Protein AF-A0A1J8Q5S6-F1 (afdb_monomer)

Nearest PDB structures (foldseek):
  7bmh-assembly2_B  TM=4.190E-01  e=1.466E+00  Plenodomus lingam
  8h7g-assembly1_D  TM=1.474E-01  e=1.215E+00  Homo sapiens

Radius of gyration: 23.34 Å; Cα contacts (8 Å, |Δi|>4): 201; chains: 1; bounding box: 70×48×78 Å

Structure (mmCIF, N/CA/C/O backbone):
data_AF-A0A1J8Q5S6-F1
#
_entry.id   AF-A0A1J8Q5S6-F1
#
loop_
_atom_site.group_PDB
_atom_site.id
_atom_site.type_symbol
_atom_site.label_atom_id
_atom_site.label_alt_id
_atom_site.label_comp_id
_atom_site.label_asym_id
_atom_site.label_entity_id
_atom_site.label_seq_id
_atom_site.pdbx_PDB_ins_code
_atom_site.Cartn_x
_atom_site.Cartn_y
_atom_site.Cartn_z
_atom_site.occupancy
_atom_site.B_iso_or_equiv
_atom_site.auth_seq_id
_atom_site.auth_comp_id
_atom_site.auth_asym_id
_atom_site.auth_atom_id
_atom_site.pdbx_PDB_model_num
ATOM 1 N N . MET A 1 1 ? -55.658 29.404 44.599 1.00 44.50 1 MET A N 1
ATOM 2 C CA . MET A 1 1 ? -54.250 29.533 44.180 1.00 44.50 1 MET A CA 1
ATOM 3 C C . MET A 1 1 ? -53.762 28.199 43.640 1.00 44.50 1 MET A C 1
ATOM 5 O O . MET A 1 1 ? -53.626 27.268 44.424 1.00 44.50 1 MET A O 1
ATOM 9 N N . PRO A 1 2 ? -53.554 28.103 42.322 1.00 40.47 2 PRO A N 1
ATOM 10 C CA . PRO A 1 2 ? -52.627 27.164 41.703 1.00 40.47 2 PRO A CA 1
ATOM 11 C C . PRO A 1 2 ? -51.474 27.912 41.001 1.00 40.47 2 PRO A C 1
ATOM 13 O O . PRO A 1 2 ? -51.651 29.014 40.482 1.00 40.47 2 PRO A O 1
ATOM 16 N N . SER A 1 3 ? -50.288 27.313 41.041 1.00 43.31 3 SER A N 1
ATOM 17 C CA . SER A 1 3 ? -49.011 27.830 40.533 1.00 43.31 3 SER A CA 1
ATOM 18 C C . SER A 1 3 ? -48.950 27.888 38.995 1.00 43.31 3 SER A C 1
ATOM 20 O O . SER A 1 3 ? -49.559 27.039 38.344 1.00 43.31 3 SER A O 1
ATOM 22 N N . PRO A 1 4 ? -48.190 28.820 38.386 1.00 43.00 4 PRO A N 1
ATOM 23 C CA . PRO A 1 4 ? -47.992 28.845 36.939 1.00 43.00 4 PRO A CA 1
ATOM 24 C C . PRO A 1 4 ? -46.960 27.797 36.490 1.00 43.00 4 PRO A C 1
ATOM 26 O O . PRO A 1 4 ? -45.883 27.671 37.072 1.00 43.00 4 PRO A O 1
ATOM 29 N N . SER A 1 5 ? -47.301 27.044 35.444 1.00 45.22 5 SER A N 1
ATOM 30 C CA . SER A 1 5 ? -46.441 26.054 34.790 1.00 45.22 5 SER A CA 1
ATOM 31 C C . SER A 1 5 ? -45.393 26.731 33.897 1.00 45.22 5 SER A C 1
ATOM 33 O O . SER A 1 5 ? -45.739 27.538 33.037 1.00 45.22 5 SER A O 1
ATOM 35 N N . SER A 1 6 ? -44.119 26.384 34.085 1.00 51.81 6 SER A N 1
ATOM 36 C CA . SER A 1 6 ? -43.004 26.828 33.236 1.00 51.81 6 SER A CA 1
ATOM 37 C C . SER A 1 6 ? -42.974 26.080 31.891 1.00 51.81 6 SER A C 1
ATOM 39 O O . SER A 1 6 ? -43.271 24.883 31.866 1.00 51.81 6 SER A O 1
ATOM 41 N N . PRO A 1 7 ? -42.577 26.728 30.780 1.00 50.62 7 PRO A N 1
ATOM 42 C CA . PRO A 1 7 ? -42.392 26.063 29.491 1.00 50.62 7 PRO A CA 1
ATOM 43 C C . PRO A 1 7 ? -41.079 25.252 29.450 1.00 50.62 7 PRO A C 1
ATOM 45 O O . PRO A 1 7 ? -40.130 25.590 30.164 1.00 50.62 7 PRO A O 1
ATOM 48 N N . PRO A 1 8 ? -40.983 24.194 28.620 1.00 42.25 8 PRO A N 1
ATOM 49 C CA . PRO A 1 8 ? -39.762 23.404 28.506 1.00 42.25 8 PRO A CA 1
ATOM 50 C C . PRO A 1 8 ? -38.660 24.186 27.776 1.00 42.25 8 PRO A C 1
ATOM 52 O O . PRO A 1 8 ? -38.881 24.753 26.705 1.00 42.25 8 PRO A O 1
ATOM 55 N N . LEU A 1 9 ? -37.459 24.192 28.364 1.00 36.16 9 LEU A N 1
ATOM 56 C CA . LEU A 1 9 ? -36.233 24.708 27.754 1.00 36.16 9 LEU A CA 1
ATOM 57 C C . LEU A 1 9 ? -35.917 23.915 26.476 1.00 36.16 9 LEU A C 1
ATOM 59 O O . LEU A 1 9 ? -35.617 22.723 26.536 1.00 36.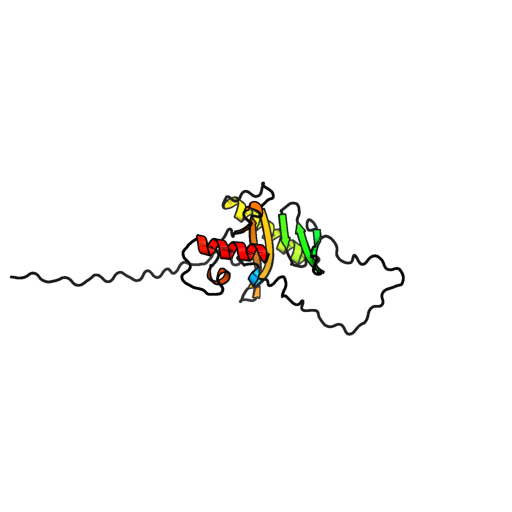16 9 LEU A O 1
ATOM 63 N N . GLN A 1 10 ? -35.936 24.590 25.327 1.00 41.34 10 GLN A N 1
ATOM 64 C CA . GLN A 1 10 ? -35.306 24.098 24.104 1.00 41.34 10 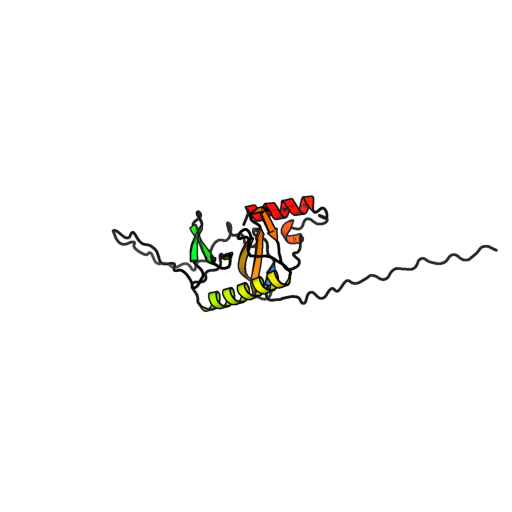GLN A CA 1
ATOM 65 C C . GLN A 1 10 ? -33.792 24.024 24.326 1.00 41.34 10 GLN A C 1
ATOM 67 O O . GLN A 1 10 ? -33.147 25.031 24.617 1.00 41.34 10 GLN A O 1
ATOM 72 N N . SER A 1 11 ? -33.221 22.829 24.201 1.00 39.19 11 SER A N 1
ATOM 73 C CA . SER A 1 11 ? -31.771 22.655 24.148 1.00 39.19 11 SER A CA 1
ATOM 74 C C . SER A 1 11 ? -31.253 23.159 22.796 1.00 39.19 11 SER A C 1
ATOM 76 O O . SER A 1 11 ? -31.854 22.841 21.767 1.00 39.19 11 SER A O 1
ATOM 78 N N . PRO A 1 12 ? -30.162 23.940 22.756 1.00 37.12 12 PRO A N 1
ATOM 79 C CA . PRO A 1 12 ? -29.627 24.427 21.498 1.00 37.12 12 PRO A CA 1
ATOM 80 C C . PRO A 1 12 ? -29.033 23.268 20.695 1.00 37.12 12 PRO A C 1
ATOM 82 O O . PRO A 1 12 ? -28.301 22.429 21.223 1.00 37.12 12 PRO A O 1
ATOM 85 N N . ALA A 1 13 ? -29.356 23.248 19.402 1.00 38.41 13 ALA A N 1
ATOM 86 C CA . ALA A 1 13 ? -28.714 22.406 18.411 1.00 38.41 13 ALA A CA 1
ATOM 87 C C . ALA A 1 13 ? -27.204 22.673 18.432 1.00 38.41 13 ALA A C 1
ATOM 89 O O . ALA A 1 13 ? -26.739 23.746 18.044 1.00 38.41 13 ALA A O 1
ATOM 90 N N . VAL A 1 14 ? -26.434 21.693 18.902 1.00 32.22 14 VAL A N 1
ATOM 91 C CA . VAL A 1 14 ? -24.981 21.706 18.760 1.00 32.22 14 VAL A CA 1
ATOM 92 C C . VAL A 1 14 ? -24.690 21.365 17.306 1.00 32.22 14 VAL A C 1
ATOM 94 O O . VAL A 1 14 ? -24.674 20.204 16.905 1.00 32.22 14 VAL A O 1
ATOM 97 N N . ALA A 1 15 ? -24.499 22.405 16.500 1.00 32.72 15 ALA A N 1
ATOM 98 C CA . ALA A 1 15 ? -23.845 22.285 15.214 1.00 32.72 15 ALA A CA 1
ATOM 99 C C . ALA A 1 15 ? -22.412 21.799 15.468 1.00 32.72 15 ALA A C 1
ATOM 101 O O . ALA A 1 15 ? -21.525 22.577 15.819 1.00 32.72 15 ALA A O 1
ATOM 102 N N . SER A 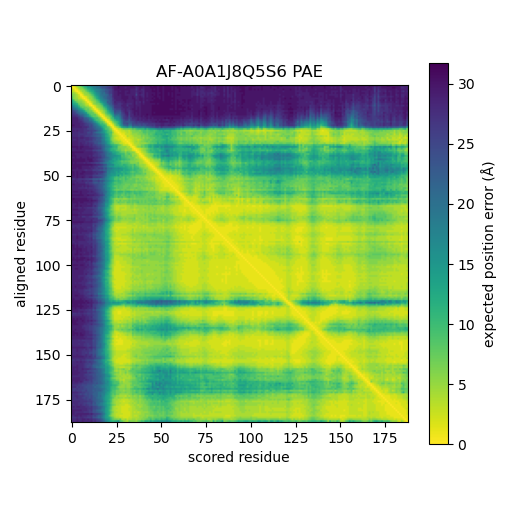1 16 ? -22.180 20.495 15.326 1.00 35.16 16 SER A N 1
ATOM 103 C CA . SER A 1 16 ? -20.836 19.926 15.282 1.00 35.16 16 SER A CA 1
ATOM 104 C C . SER A 1 16 ? -20.209 20.225 13.922 1.00 35.16 16 SER A C 1
ATOM 106 O O . SER A 1 16 ? -19.994 19.338 13.102 1.00 35.16 16 SER A O 1
ATOM 108 N N . SER A 1 17 ? -19.897 21.499 13.691 1.00 38.72 17 SER A N 1
ATOM 109 C CA . SER A 1 17 ? -18.949 21.931 12.668 1.00 38.72 17 SER A CA 1
ATOM 110 C C . SER A 1 17 ? -17.542 21.588 13.157 1.00 38.72 17 SER A C 1
ATOM 112 O O . SER A 1 17 ? -16.780 22.449 13.587 1.00 38.72 17 SER A O 1
ATOM 114 N N . GLY A 1 18 ? -17.228 20.293 13.165 1.00 28.94 18 GLY A N 1
ATOM 115 C CA . GLY A 1 18 ? -15.873 19.804 13.357 1.00 28.94 18 GLY A CA 1
ATOM 116 C C . GLY A 1 18 ? -15.097 20.040 12.071 1.00 28.94 18 GLY A C 1
ATOM 117 O O . GLY A 1 18 ? -15.266 19.314 11.097 1.00 28.94 18 GLY A O 1
ATOM 118 N N . THR A 1 19 ? -14.280 21.085 12.067 1.00 35.69 19 THR A N 1
ATOM 119 C CA . THR A 1 19 ? -13.281 21.395 11.044 1.00 35.69 19 THR A CA 1
ATOM 120 C C . THR A 1 19 ? -12.423 20.169 10.731 1.00 35.69 19 THR A C 1
ATOM 122 O O . THR A 1 19 ? -11.523 19.826 11.497 1.00 35.69 19 THR A O 1
ATOM 125 N N . ASN A 1 20 ? -12.688 19.513 9.600 1.00 35.56 20 ASN A N 1
ATOM 126 C CA . ASN A 1 20 ? -11.816 18.486 9.039 1.00 35.56 20 ASN A CA 1
ATOM 127 C C . ASN A 1 20 ? -10.713 19.180 8.225 1.00 35.56 20 ASN A C 1
ATOM 129 O O . ASN A 1 20 ? -10.821 19.381 7.020 1.00 35.56 20 ASN A O 1
ATOM 133 N N . LEU A 1 21 ? -9.702 19.660 8.945 1.00 36.50 21 LEU A N 1
ATOM 134 C CA . LEU A 1 21 ? -8.488 20.283 8.412 1.00 36.50 21 LEU A CA 1
ATOM 135 C C . LEU A 1 21 ? -7.272 19.427 8.797 1.00 36.50 21 LEU A C 1
ATOM 137 O O . LEU A 1 21 ? -6.234 19.940 9.205 1.00 36.50 21 LEU A O 1
ATOM 141 N N . GLN A 1 22 ? -7.417 18.103 8.712 1.00 43.88 22 GLN A N 1
ATOM 142 C CA . GLN A 1 22 ? -6.329 17.157 8.938 1.00 43.88 22 GLN A CA 1
ATOM 143 C C . GLN A 1 22 ? -6.016 16.419 7.632 1.00 43.88 22 GLN A C 1
ATOM 145 O O . GLN A 1 22 ? -6.828 15.671 7.106 1.00 43.88 22 GLN A O 1
ATOM 150 N N . SER A 1 23 ? -4.827 16.751 7.115 1.00 48.00 23 SER A N 1
ATOM 151 C CA . SER A 1 23 ? -4.073 16.164 6.005 1.00 48.00 23 SER A CA 1
ATOM 152 C C . SER A 1 23 ? -4.812 15.941 4.678 1.00 48.00 23 SER A C 1
ATOM 154 O O . SER A 1 23 ? -5.180 14.830 4.325 1.00 48.00 23 SER A O 1
ATOM 156 N N . GLN A 1 24 ? -4.847 16.969 3.821 1.00 61.84 24 GLN A N 1
ATOM 157 C CA . GLN A 1 24 ? -5.090 16.798 2.372 1.00 61.84 24 GLN A CA 1
ATOM 158 C C . GLN A 1 24 ? -4.059 15.880 1.674 1.00 61.84 24 GLN A C 1
ATOM 160 O O . GLN A 1 24 ? -4.152 15.660 0.471 1.00 61.84 24 GLN A O 1
ATOM 165 N N . LYS A 1 25 ? -3.049 15.375 2.393 1.00 82.38 25 LYS A N 1
ATOM 166 C CA . LYS A 1 25 ? -1.944 14.590 1.843 1.00 82.38 25 LYS A CA 1
ATOM 167 C C . LYS A 1 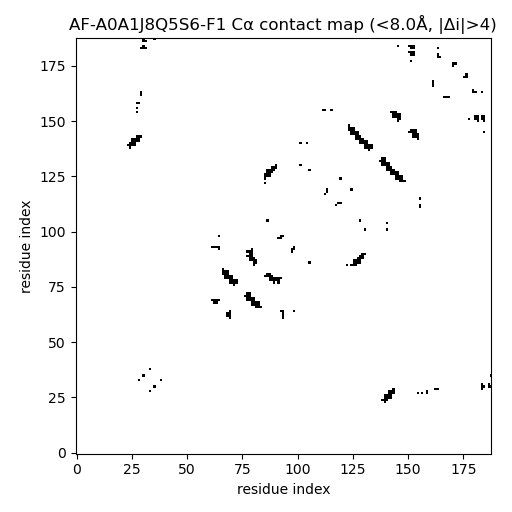25 ? -2.198 13.083 1.886 1.00 82.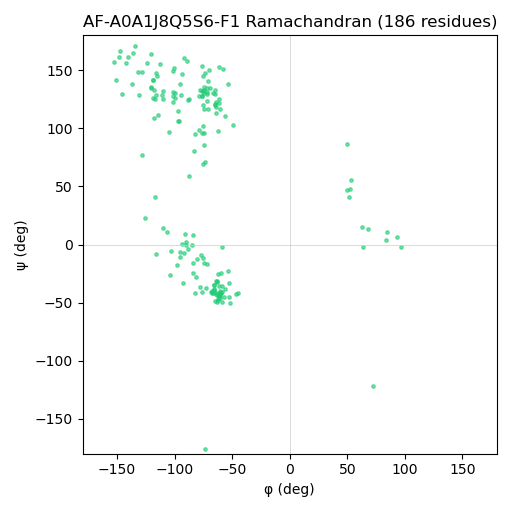38 25 LYS A C 1
ATOM 169 O O . LYS A 1 25 ? -1.736 12.375 0.988 1.00 82.38 25 LYS A O 1
ATOM 174 N N . PHE A 1 26 ? -2.912 12.605 2.906 1.00 89.31 26 PHE A N 1
ATOM 175 C CA . PHE A 1 26 ? -3.158 11.183 3.125 1.00 89.31 26 PHE A CA 1
ATOM 176 C C . PHE A 1 26 ? -4.648 10.870 3.063 1.00 89.31 26 PHE A C 1
ATOM 178 O O . PHE A 1 26 ? -5.471 11.568 3.643 1.00 89.31 26 PHE A O 1
ATOM 185 N N . GLY A 1 27 ? -4.992 9.824 2.317 1.00 88.00 27 GLY A N 1
ATOM 186 C CA . GLY A 1 27 ? -6.370 9.370 2.171 1.00 88.00 27 GLY A CA 1
ATOM 187 C C . GLY A 1 27 ? -6.526 7.952 2.706 1.00 88.00 27 GLY A C 1
ATOM 188 O O . GLY A 1 27 ? -6.048 7.025 2.053 1.00 88.00 27 GLY A O 1
ATOM 189 N N . PRO A 1 28 ? -7.199 7.719 3.842 1.00 87.38 28 PRO A N 1
ATOM 190 C CA . PRO A 1 28 ? -7.498 6.355 4.241 1.00 87.38 28 PRO A CA 1
ATOM 191 C C . PRO A 1 28 ? -8.450 5.724 3.214 1.00 87.38 28 PRO A C 1
ATOM 193 O O . PRO A 1 28 ? -9.487 6.295 2.859 1.00 87.38 28 PRO A O 1
ATOM 196 N N . PHE A 1 29 ? -8.108 4.532 2.731 1.00 86.75 29 PHE A N 1
ATOM 197 C CA . PHE A 1 29 ? -8.957 3.763 1.820 1.00 86.75 29 PHE A CA 1
ATOM 198 C C . PHE A 1 29 ? -9.035 2.298 2.255 1.00 86.75 29 PHE A C 1
ATOM 200 O O . PHE A 1 29 ? -8.338 1.863 3.171 1.00 86.75 29 PHE A O 1
ATOM 207 N N . THR A 1 30 ? -9.930 1.552 1.622 1.00 85.94 30 THR A N 1
ATOM 208 C CA . THR A 1 30 ? -10.164 0.123 1.840 1.00 85.94 30 THR A CA 1
ATOM 209 C C . THR A 1 30 ? -9.830 -0.672 0.573 1.00 85.94 30 THR A C 1
ATOM 211 O O . THR A 1 30 ? -10.037 -0.157 -0.525 1.00 85.94 30 THR A O 1
ATOM 214 N N . PRO A 1 31 ? -9.344 -1.920 0.672 1.00 84.81 31 PRO A N 1
ATOM 215 C CA . PRO A 1 31 ? -9.055 -2.777 -0.482 1.00 84.81 31 PRO A CA 1
ATOM 216 C C . PRO A 1 31 ? -10.148 -2.783 -1.560 1.00 84.81 31 PRO A C 1
ATOM 218 O O . PRO A 1 31 ? -9.839 -2.641 -2.746 1.00 84.81 31 PRO A O 1
ATOM 221 N N . SER A 1 32 ? -11.427 -2.823 -1.161 1.00 81.94 32 SER A N 1
ATOM 222 C CA . SER A 1 32 ? -12.557 -2.759 -2.101 1.00 81.94 32 SER A CA 1
ATOM 223 C C . SER A 1 32 ? -12.597 -1.485 -2.962 1.00 81.94 32 SER A C 1
ATOM 225 O O . SER A 1 32 ? -13.177 -1.503 -4.041 1.00 81.94 32 SER A O 1
ATOM 227 N N . GLU A 1 33 ? -12.009 -0.370 -2.522 1.00 78.94 33 GLU A N 1
ATOM 228 C CA . GLU A 1 33 ? -11.994 0.893 -3.277 1.00 78.94 33 GLU A CA 1
ATOM 229 C C . GLU A 1 33 ? -10.911 0.939 -4.357 1.00 78.94 33 GLU A C 1
ATOM 231 O O . GLU A 1 33 ? -11.068 1.642 -5.356 1.00 78.94 33 GLU A O 1
ATOM 236 N N . VAL A 1 34 ? -9.803 0.216 -4.170 1.00 71.88 34 VAL A N 1
ATOM 237 C CA . VAL A 1 34 ? -8.705 0.187 -5.151 1.00 71.88 34 VAL A CA 1
ATOM 238 C C . VAL A 1 34 ? -8.961 -0.829 -6.259 1.00 71.88 34 VAL A C 1
ATOM 240 O O . VAL A 1 34 ? -8.359 -0.703 -7.329 1.00 71.88 34 VAL A O 1
ATOM 243 N N . LEU A 1 35 ? -9.916 -1.748 -6.047 1.00 67.88 35 LEU A N 1
ATOM 244 C CA . LEU A 1 35 ? -10.355 -2.736 -7.034 1.00 67.88 35 LEU A CA 1
ATOM 245 C C . LEU A 1 35 ? -9.156 -3.461 -7.652 1.00 67.88 35 LEU A C 1
ATOM 247 O O . LEU A 1 35 ? -9.056 -3.576 -8.869 1.00 67.88 35 LEU A O 1
ATOM 251 N N . ARG A 1 36 ? -8.214 -3.907 -6.811 1.00 69.88 36 ARG A N 1
ATOM 252 C CA . ARG A 1 36 ? -6.934 -4.501 -7.236 1.00 69.88 36 ARG A CA 1
ATOM 253 C C . ARG A 1 36 ? -7.114 -5.554 -8.336 1.00 69.88 36 ARG A C 1
ATOM 255 O O . ARG A 1 36 ? -6.394 -5.528 -9.328 1.00 69.88 36 ARG A O 1
ATOM 262 N N . TYR A 1 37 ? -8.131 -6.398 -8.182 1.00 67.31 37 TYR A N 1
ATOM 263 C CA . TYR A 1 37 ? -8.472 -7.481 -9.104 1.00 67.31 37 TYR A CA 1
ATOM 264 C C . TYR A 1 37 ? -9.340 -7.053 -10.300 1.00 67.31 37 TYR A C 1
ATOM 266 O O . TYR A 1 37 ? -9.276 -7.672 -11.358 1.00 67.31 37 TYR A O 1
ATOM 274 N N . ASP A 1 38 ? -10.106 -5.966 -10.175 1.00 69.19 38 ASP A N 1
ATOM 275 C CA . ASP A 1 38 ? -11.061 -5.527 -11.206 1.00 69.19 38 ASP A CA 1
ATOM 276 C C . ASP A 1 38 ? -10.551 -4.334 -12.037 1.00 69.19 38 ASP A C 1
ATOM 278 O O . ASP A 1 38 ? -11.182 -3.903 -13.011 1.00 69.19 38 ASP A O 1
ATOM 282 N N . LYS A 1 39 ? -9.394 -3.766 -11.677 1.00 67.88 39 LYS A N 1
ATOM 283 C CA . LYS A 1 39 ? -8.833 -2.591 -12.340 1.00 67.88 39 LYS A CA 1
ATOM 284 C C . LYS A 1 39 ? -8.207 -2.967 -13.678 1.00 67.88 39 LYS A C 1
ATOM 286 O O . LYS A 1 39 ? -7.034 -3.315 -13.777 1.00 67.88 39 LYS A O 1
ATOM 291 N N . SER A 1 40 ? -8.981 -2.796 -14.744 1.00 65.44 40 SER A N 1
ATOM 292 C CA . SER A 1 40 ? -8.467 -2.910 -16.110 1.00 65.44 40 SER A CA 1
ATOM 293 C C . SER A 1 40 ? -7.419 -1.817 -16.383 1.00 65.44 40 SER A C 1
ATOM 295 O O . SER A 1 40 ? -7.732 -0.626 -16.259 1.00 65.44 40 SER A O 1
ATOM 297 N N . PRO A 1 41 ? -6.178 -2.166 -16.767 1.00 67.88 41 PRO A N 1
ATOM 298 C CA . PRO A 1 41 ? -5.171 -1.168 -17.089 1.00 67.88 41 PRO A CA 1
ATOM 299 C C . PRO A 1 41 ? -5.590 -0.376 -18.335 1.00 67.88 41 PRO A C 1
ATOM 301 O O . PRO A 1 41 ? -5.974 -0.940 -19.359 1.00 67.88 41 PRO A O 1
ATOM 304 N N . SER A 1 42 ? -5.485 0.954 -18.268 1.00 70.81 42 SER A N 1
ATOM 305 C CA . SER A 1 42 ? -5.679 1.812 -19.440 1.00 70.81 42 SER A CA 1
ATOM 306 C C . SER A 1 42 ? -4.389 1.844 -20.251 1.00 70.81 42 SER A C 1
ATOM 308 O O . SER A 1 42 ? -3.456 2.593 -19.954 1.00 70.81 42 SER A O 1
ATOM 310 N N . ILE A 1 43 ? -4.317 0.979 -21.258 1.00 77.69 43 ILE A N 1
ATOM 311 C CA . ILE A 1 43 ? -3.165 0.875 -22.151 1.00 77.69 43 ILE A CA 1
ATOM 312 C C . ILE A 1 43 ? -3.491 1.632 -23.433 1.00 77.69 43 ILE A C 1
ATOM 314 O O . ILE A 1 43 ? -4.499 1.372 -24.095 1.00 77.69 43 ILE A O 1
ATOM 318 N N . LYS A 1 44 ? -2.622 2.574 -23.815 1.00 83.56 44 LYS A N 1
ATOM 319 C CA . LYS A 1 44 ? -2.724 3.215 -25.128 1.00 83.56 44 LYS A CA 1
ATOM 320 C C . LYS A 1 44 ? -2.551 2.144 -26.196 1.00 83.56 44 LYS A C 1
ATOM 322 O O . LYS A 1 44 ? -1.524 1.473 -26.238 1.00 83.56 44 LYS A O 1
ATOM 327 N N . ARG A 1 45 ? -3.547 1.998 -27.068 1.00 82.88 45 ARG A N 1
ATOM 328 C CA . ARG A 1 45 ? -3.474 1.050 -28.177 1.00 82.88 45 ARG A CA 1
ATOM 329 C C . ARG A 1 45 ? -2.312 1.422 -29.095 1.00 82.88 45 ARG A C 1
ATOM 331 O O . ARG A 1 45 ? -2.259 2.537 -29.610 1.00 82.88 45 ARG A O 1
ATOM 338 N N . ILE A 1 46 ? -1.422 0.466 -29.330 1.00 87.12 46 ILE A N 1
ATOM 339 C CA . ILE A 1 46 ? -0.354 0.566 -30.322 1.00 87.12 46 ILE A CA 1
ATOM 340 C C . ILE A 1 46 ? -0.705 -0.410 -31.444 1.00 87.12 46 ILE A C 1
ATOM 342 O O . ILE A 1 46 ? -0.934 -1.590 -31.196 1.00 87.12 46 ILE A O 1
ATOM 346 N N . ASN A 1 47 ? -0.773 0.073 -32.685 1.00 86.75 47 ASN A N 1
ATOM 347 C CA . ASN A 1 47 ? -1.014 -0.771 -33.860 1.00 86.75 47 ASN A CA 1
ATOM 348 C C . ASN A 1 47 ? 0.319 -1.308 -34.403 1.00 86.75 47 ASN A C 1
ATOM 350 O O . ASN A 1 47 ? 0.699 -1.023 -35.536 1.00 86.75 47 ASN A O 1
ATOM 354 N N . LYS A 1 48 ? 1.056 -2.030 -33.557 1.00 92.38 48 LYS A N 1
ATOM 355 C CA . LYS A 1 48 ? 2.329 -2.668 -33.895 1.00 92.38 48 LYS A CA 1
ATOM 356 C C . LYS A 1 48 ? 2.340 -4.070 -33.300 1.00 92.38 48 LYS A C 1
ATOM 358 O O . LYS A 1 48 ? 1.927 -4.253 -32.159 1.00 92.38 48 LYS A O 1
ATOM 363 N N . TRP A 1 49 ? 2.826 -5.032 -34.071 1.00 88.75 49 TRP A N 1
ATOM 364 C CA . TRP A 1 49 ? 3.133 -6.372 -33.583 1.00 88.75 49 TRP A CA 1
ATOM 365 C C . TRP A 1 49 ? 4.642 -6.470 -33.384 1.00 88.75 49 TRP A C 1
ATOM 367 O O . TRP A 1 49 ? 5.401 -6.096 -34.278 1.00 88.75 49 TRP A O 1
ATOM 377 N N . GLU A 1 50 ? 5.067 -6.954 -32.224 1.00 86.06 50 GLU A N 1
ATOM 378 C CA . GLU A 1 50 ? 6.465 -7.310 -31.981 1.00 86.06 50 GLU A CA 1
ATOM 379 C C . GLU A 1 50 ? 6.665 -8.801 -32.275 1.00 86.06 50 GLU A C 1
ATOM 381 O O . GLU A 1 50 ? 5.765 -9.616 -32.062 1.00 86.06 50 GLU A O 1
ATOM 386 N N . SER A 1 51 ? 7.846 -9.167 -32.769 1.00 91.31 51 SER A N 1
ATOM 387 C CA . SER A 1 51 ? 8.233 -10.564 -32.982 1.00 91.31 51 SER A CA 1
ATOM 388 C C . SER A 1 51 ? 9.123 -11.048 -31.842 1.00 91.31 51 SER A C 1
ATOM 390 O O . SER A 1 51 ? 10.132 -10.407 -31.540 1.00 91.31 51 SER A O 1
ATOM 392 N N . ILE A 1 52 ? 8.808 -12.206 -31.266 1.00 93.12 52 ILE A N 1
ATOM 393 C CA . ILE A 1 52 ? 9.684 -12.884 -30.306 1.00 93.12 52 ILE A CA 1
ATOM 394 C C . ILE A 1 52 ? 10.792 -13.600 -31.081 1.00 93.12 52 ILE A C 1
ATOM 396 O O . ILE A 1 52 ? 10.511 -14.354 -32.015 1.00 93.12 52 ILE A O 1
ATOM 400 N N . GLN A 1 53 ? 12.049 -13.366 -30.708 1.00 95.44 53 GLN A N 1
ATOM 401 C CA . GLN A 1 53 ? 13.181 -14.024 -31.358 1.00 95.44 53 GLN A CA 1
ATOM 402 C C . GLN A 1 53 ? 13.270 -15.506 -30.943 1.00 95.44 53 GLN A C 1
ATOM 404 O O . GLN A 1 53 ? 12.927 -15.858 -29.809 1.00 95.44 53 GLN A O 1
ATOM 409 N N . PRO A 1 54 ? 13.741 -16.407 -31.828 1.00 95.56 54 PRO A N 1
ATOM 410 C CA . PRO A 1 54 ? 14.013 -17.786 -31.444 1.00 95.56 54 PRO A CA 1
ATOM 411 C C . PRO A 1 54 ? 14.952 -17.851 -30.234 1.00 95.56 54 PRO A C 1
ATOM 413 O O . PRO A 1 54 ? 15.945 -17.129 -30.174 1.00 95.56 54 PRO A O 1
ATOM 416 N N . LEU A 1 55 ? 14.653 -18.754 -29.294 1.00 94.12 55 LEU A N 1
ATOM 417 C CA . LEU A 1 55 ? 15.430 -18.987 -28.068 1.00 94.12 55 LEU A CA 1
ATOM 418 C C . LEU A 1 55 ? 15.413 -17.840 -27.037 1.00 94.12 55 LEU A C 1
ATOM 420 O O . LEU A 1 55 ? 16.181 -17.893 -26.075 1.00 94.12 55 LEU A O 1
ATOM 424 N N . THR A 1 56 ? 14.522 -16.849 -27.160 1.00 94.31 56 THR A N 1
ATOM 425 C CA . THR A 1 56 ? 14.291 -15.872 -26.084 1.00 94.31 56 THR A CA 1
ATOM 426 C C . THR A 1 56 ? 13.726 -16.573 -24.846 1.00 94.31 56 THR A C 1
ATOM 428 O O . THR A 1 56 ? 12.609 -17.092 -24.855 1.00 94.31 56 THR A O 1
ATOM 431 N N . ARG A 1 57 ? 14.520 -16.595 -23.772 1.00 92.19 57 ARG A N 1
ATOM 432 C CA . ARG A 1 57 ? 14.170 -17.190 -22.468 1.00 92.19 57 ARG A CA 1
ATOM 433 C C . ARG A 1 57 ? 14.094 -16.169 -21.338 1.00 92.19 57 ARG A C 1
ATOM 435 O O . ARG A 1 57 ? 13.681 -16.529 -20.242 1.00 92.19 57 A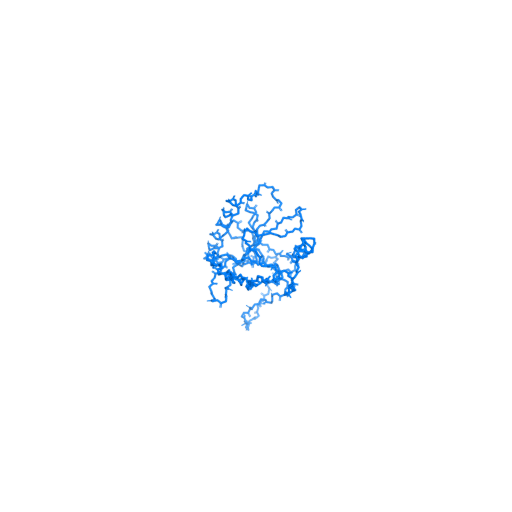RG A O 1
ATOM 442 N N . ASP A 1 58 ? 14.504 -14.937 -21.608 1.00 91.44 58 ASP A N 1
ATOM 443 C CA . ASP A 1 58 ? 14.509 -13.840 -20.654 1.00 91.44 58 ASP A CA 1
ATOM 444 C C . ASP A 1 58 ? 13.598 -12.725 -21.167 1.00 91.44 58 ASP A C 1
ATOM 446 O O . ASP A 1 58 ? 13.736 -12.273 -22.304 1.00 91.44 58 ASP A O 1
ATOM 450 N N . TYR A 1 59 ? 12.653 -12.335 -20.318 1.00 87.38 59 TYR A N 1
ATOM 451 C CA . TYR A 1 59 ? 11.685 -11.263 -20.547 1.00 87.38 59 TYR A CA 1
ATOM 452 C C . TYR A 1 59 ? 11.735 -10.244 -19.401 1.00 87.38 59 TYR A C 1
ATOM 454 O O . TYR A 1 59 ? 10.755 -9.555 -19.142 1.00 87.38 59 TYR A O 1
ATOM 462 N N . SER A 1 60 ? 12.856 -10.178 -18.679 1.00 84.38 60 SER A N 1
ATOM 463 C CA . SER A 1 60 ? 13.036 -9.287 -17.535 1.00 84.38 60 SER A CA 1
ATOM 464 C C . SER A 1 60 ? 13.233 -7.845 -18.011 1.00 84.38 60 SER A C 1
ATOM 466 O O . SER A 1 60 ? 14.355 -7.379 -18.197 1.00 84.38 60 SER A O 1
ATOM 468 N N . ASP A 1 61 ? 12.134 -7.135 -18.240 1.00 85.69 61 ASP A N 1
ATOM 469 C CA . ASP A 1 61 ? 12.113 -5.711 -18.598 1.00 85.69 61 ASP A CA 1
ATOM 470 C C . ASP A 1 61 ? 11.836 -4.799 -17.391 1.00 85.69 61 ASP A C 1
ATOM 472 O O . ASP A 1 61 ? 12.131 -3.602 -17.411 1.00 85.69 61 ASP A O 1
ATOM 476 N N . ILE A 1 62 ? 11.303 -5.373 -16.314 1.00 86.69 62 ILE A N 1
ATOM 477 C CA . ILE A 1 62 ? 11.021 -4.682 -15.065 1.00 86.69 62 ILE A CA 1
ATOM 478 C C . ILE A 1 62 ? 12.191 -4.844 -14.098 1.00 86.69 62 ILE A C 1
ATOM 480 O O . ILE A 1 62 ? 12.637 -5.951 -13.806 1.00 86.69 62 ILE A O 1
ATOM 484 N N . GLN A 1 63 ? 12.653 -3.715 -13.564 1.00 88.81 63 GLN A N 1
ATOM 485 C CA . GLN A 1 63 ? 13.736 -3.660 -12.590 1.00 88.81 63 GLN A CA 1
ATOM 486 C C . GLN A 1 63 ? 13.249 -3.207 -11.217 1.00 88.81 63 GLN A C 1
ATOM 488 O O . GLN A 1 63 ? 12.264 -2.469 -11.094 1.00 88.81 63 GLN A O 1
ATOM 493 N N . ASP A 1 64 ? 14.007 -3.614 -10.202 1.00 92.00 64 ASP A N 1
ATOM 494 C CA . ASP A 1 64 ? 13.921 -3.060 -8.858 1.00 92.00 64 ASP A CA 1
ATOM 495 C C . ASP A 1 64 ? 14.185 -1.543 -8.878 1.00 92.00 64 ASP A C 1
ATOM 497 O O . ASP A 1 64 ? 14.883 -0.991 -9.735 1.00 92.00 64 ASP A O 1
ATOM 501 N N . ALA A 1 65 ? 13.583 -0.847 -7.922 1.00 89.88 65 ALA A N 1
ATOM 502 C CA . ALA A 1 65 ? 13.450 0.597 -7.899 1.00 89.88 65 ALA A CA 1
ATOM 503 C C . ALA A 1 65 ? 13.951 1.161 -6.559 1.00 89.88 65 ALA A C 1
ATOM 505 O O . ALA A 1 65 ? 13.169 1.556 -5.703 1.00 89.88 65 ALA A O 1
ATOM 506 N N . GLY A 1 66 ? 15.272 1.254 -6.378 1.00 90.00 66 GLY A N 1
ATOM 507 C CA . GLY A 1 66 ? 15.850 1.710 -5.105 1.00 90.00 66 GLY A CA 1
ATOM 508 C C . GLY A 1 66 ? 15.702 0.636 -4.026 1.00 90.00 66 GLY A C 1
ATOM 509 O O . GLY A 1 66 ? 16.179 -0.475 -4.229 1.00 90.00 66 GLY A O 1
ATOM 510 N N . SER A 1 67 ? 15.044 0.949 -2.904 1.00 92.44 67 SER A N 1
ATOM 511 C CA . SER A 1 67 ? 14.708 -0.044 -1.865 1.00 92.44 67 SER A CA 1
ATOM 512 C C . SER A 1 67 ? 13.518 -0.937 -2.233 1.00 92.44 67 SER A C 1
ATOM 514 O O . SER A 1 67 ? 13.247 -1.920 -1.546 1.00 92.44 67 SER A O 1
ATOM 516 N N . TRP A 1 68 ? 12.811 -0.612 -3.318 1.00 96.38 68 TRP A N 1
ATOM 517 C CA . TRP A 1 68 ? 11.627 -1.331 -3.758 1.00 96.38 68 TRP A CA 1
ATOM 518 C C . TRP A 1 68 ? 11.985 -2.484 -4.686 1.00 96.38 68 TRP A C 1
ATOM 520 O O . TRP A 1 68 ? 12.568 -2.293 -5.754 1.00 96.38 68 TRP A O 1
ATOM 530 N N . CYS A 1 69 ? 11.547 -3.676 -4.321 1.00 95.94 69 CYS A N 1
ATOM 531 C CA . CYS A 1 69 ? 11.631 -4.865 -5.140 1.00 95.94 69 CYS A CA 1
ATOM 532 C C . CYS A 1 69 ? 10.407 -4.988 -6.052 1.00 95.94 69 CYS A C 1
ATO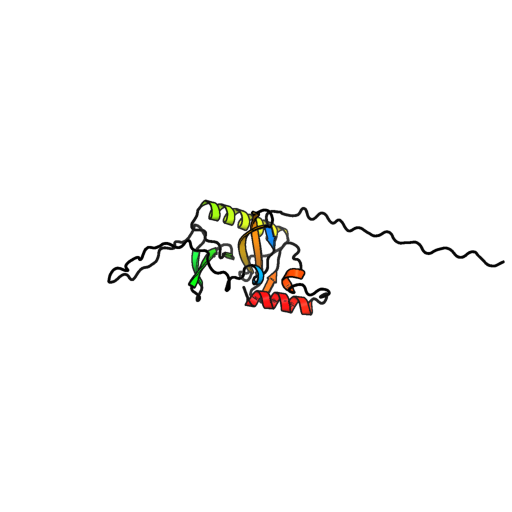M 534 O O . CYS A 1 69 ? 9.276 -5.028 -5.565 1.00 95.94 69 CYS A O 1
ATOM 536 N N . ALA A 1 70 ? 10.626 -5.111 -7.359 1.00 95.06 70 ALA A N 1
ATOM 537 C CA . ALA A 1 70 ? 9.569 -5.402 -8.314 1.00 95.06 70 ALA A CA 1
ATOM 538 C C . ALA A 1 70 ? 9.186 -6.884 -8.242 1.00 95.06 70 ALA A C 1
ATOM 540 O O . ALA A 1 70 ? 10.043 -7.775 -8.236 1.00 95.06 70 ALA A O 1
ATOM 541 N N . ARG A 1 71 ? 7.888 -7.164 -8.165 1.00 93.38 71 ARG A N 1
ATOM 542 C CA . ARG A 1 71 ? 7.344 -8.516 -8.034 1.00 93.38 71 ARG A CA 1
ATOM 543 C C . ARG A 1 71 ? 6.063 -8.647 -8.845 1.00 93.38 71 ARG A C 1
ATOM 545 O O . ARG A 1 71 ? 5.391 -7.666 -9.137 1.00 93.38 71 ARG A O 1
ATOM 552 N N . VAL A 1 72 ? 5.731 -9.876 -9.217 1.00 89.88 72 VAL A N 1
ATOM 553 C CA . VAL A 1 72 ? 4.537 -10.171 -10.011 1.00 89.88 72 VAL A CA 1
ATOM 554 C C . VAL A 1 72 ? 3.619 -11.054 -9.181 1.00 89.88 72 VAL A C 1
ATOM 556 O O . VAL A 1 72 ? 4.042 -12.093 -8.673 1.00 89.88 72 VAL A O 1
ATOM 559 N N . HIS A 1 73 ? 2.376 -10.614 -9.011 1.00 85.94 73 HIS A N 1
ATOM 560 C CA . HIS A 1 73 ? 1.325 -11.388 -8.364 1.00 85.94 73 HIS A CA 1
ATOM 561 C C . HIS A 1 73 ? 1.071 -12.682 -9.159 1.00 85.94 73 HIS A C 1
ATOM 563 O O . HIS A 1 73 ? 1.251 -12.669 -10.378 1.00 85.94 73 HIS A O 1
ATOM 569 N N . PRO A 1 74 ? 0.601 -13.785 -8.546 1.00 87.00 74 PRO A N 1
ATOM 570 C CA . PRO A 1 74 ? 0.263 -15.010 -9.283 1.00 87.00 74 PRO A CA 1
ATOM 571 C C . PRO A 1 74 ? -0.714 -14.806 -10.453 1.00 87.00 74 PRO A C 1
ATOM 573 O O . PRO A 1 74 ? -0.724 -15.591 -11.396 1.00 87.00 74 PRO A O 1
ATOM 576 N N . GLU A 1 75 ? -1.499 -13.731 -10.418 1.00 84.50 75 GLU A N 1
ATOM 577 C CA . GLU A 1 75 ? -2.440 -13.341 -11.474 1.00 84.50 75 GLU A CA 1
ATOM 578 C C . GLU A 1 75 ? -1.837 -12.415 -12.550 1.00 84.50 75 GLU A C 1
ATOM 580 O O . GLU A 1 75 ? -2.526 -11.998 -13.476 1.00 84.50 75 GLU A O 1
ATOM 585 N N . GLY A 1 76 ? -0.545 -12.090 -12.454 1.00 84.56 76 GLY A N 1
ATOM 586 C CA . GLY A 1 76 ? 0.203 -11.330 -13.461 1.00 84.56 76 GLY A CA 1
ATOM 587 C C . GLY A 1 76 ? 0.335 -9.826 -13.199 1.00 84.56 76 GLY A C 1
ATOM 588 O O . GLY A 1 76 ? 1.009 -9.140 -13.966 1.00 84.56 76 GLY A O 1
ATOM 589 N N . ALA A 1 77 ? -0.261 -9.293 -12.128 1.00 86.12 77 ALA A N 1
ATOM 590 C CA . ALA A 1 77 ? -0.150 -7.875 -11.783 1.00 86.12 77 ALA A CA 1
ATOM 591 C C . ALA A 1 77 ? 1.235 -7.530 -11.201 1.00 86.12 77 ALA A C 1
ATOM 593 O O . ALA A 1 77 ? 1.712 -8.194 -10.281 1.00 86.12 77 ALA A O 1
ATOM 594 N N . LEU A 1 78 ? 1.870 -6.475 -11.720 1.00 89.62 78 LEU A N 1
ATOM 595 C CA . LEU A 1 78 ? 3.119 -5.931 -11.178 1.00 89.62 78 LEU A CA 1
ATOM 596 C C . LEU A 1 78 ? 2.844 -5.141 -9.896 1.00 89.62 78 LEU A C 1
ATOM 598 O O . LEU A 1 78 ? 2.010 -4.238 -9.898 1.00 89.62 78 LEU A O 1
ATOM 602 N N . TYR A 1 79 ? 3.632 -5.409 -8.862 1.00 92.50 79 TYR A N 1
ATOM 603 C CA . TYR A 1 79 ? 3.666 -4.635 -7.630 1.00 92.50 79 TYR A CA 1
ATOM 604 C C . TYR A 1 79 ? 5.102 -4.383 -7.166 1.00 92.50 79 TYR A C 1
ATOM 606 O O . TYR A 1 79 ? 6.055 -5.016 -7.629 1.00 92.50 79 TYR A O 1
ATOM 614 N N . PHE A 1 80 ? 5.253 -3.437 -6.245 1.00 95.50 80 PHE A N 1
ATOM 615 C CA . PHE A 1 80 ? 6.521 -3.085 -5.624 1.00 95.50 80 PHE A CA 1
ATOM 616 C C . PHE A 1 80 ? 6.434 -3.294 -4.115 1.00 95.50 80 PHE A C 1
ATOM 618 O O . PHE A 1 80 ? 5.451 -2.912 -3.481 1.00 95.50 80 PHE A O 1
ATOM 625 N N . TYR A 1 81 ? 7.475 -3.894 -3.545 1.00 96.25 81 TYR A N 1
ATOM 626 C CA . TYR A 1 81 ? 7.562 -4.191 -2.118 1.00 96.25 81 TYR A CA 1
ATOM 627 C C . TYR A 1 81 ? 8.894 -3.713 -1.542 1.00 96.25 81 TYR A C 1
ATOM 629 O O . TYR A 1 81 ? 9.948 -4.044 -2.081 1.00 96.25 81 TYR A O 1
ATOM 637 N N . ASP A 1 82 ? 8.854 -2.956 -0.451 1.00 96.06 82 ASP A N 1
ATOM 638 C CA . ASP A 1 82 ? 10.027 -2.580 0.334 1.00 96.06 82 ASP A CA 1
ATOM 639 C C . ASP A 1 82 ? 10.170 -3.539 1.531 1.00 96.06 82 ASP A C 1
ATOM 641 O O . ASP A 1 82 ? 9.410 -3.432 2.501 1.00 96.06 82 ASP A O 1
ATOM 645 N N . PRO A 1 83 ? 11.146 -4.468 1.504 1.00 93.44 83 PRO A N 1
ATOM 646 C CA . PRO A 1 83 ? 11.328 -5.454 2.565 1.00 93.44 83 PRO A CA 1
ATOM 647 C C . PRO A 1 83 ? 11.872 -4.864 3.867 1.00 93.44 83 PRO A C 1
ATOM 649 O O . PRO A 1 83 ? 11.799 -5.527 4.894 1.00 93.44 83 PRO A O 1
ATOM 652 N N . THR A 1 84 ? 12.442 -3.658 3.832 1.00 92.56 84 THR A N 1
ATOM 653 C CA . THR A 1 84 ? 13.027 -3.013 5.016 1.00 92.56 84 THR A CA 1
ATOM 654 C C . THR A 1 84 ? 11.948 -2.326 5.834 1.00 92.56 84 THR A C 1
ATOM 656 O O . THR A 1 84 ? 11.951 -2.397 7.060 1.00 92.56 84 THR A O 1
ATOM 659 N N . ARG A 1 85 ? 11.022 -1.649 5.149 1.00 93.62 85 ARG A N 1
ATOM 660 C CA . ARG A 1 85 ? 9.931 -0.898 5.782 1.00 93.62 85 ARG A CA 1
ATOM 661 C C . ARG A 1 85 ? 8.627 -1.699 5.887 1.00 93.62 85 ARG A C 1
ATOM 663 O O . ARG A 1 85 ? 7.688 -1.201 6.497 1.00 93.62 85 ARG A O 1
ATOM 670 N N . HIS A 1 86 ? 8.571 -2.902 5.305 1.00 94.44 86 HIS A N 1
ATOM 671 C CA . HIS A 1 86 ? 7.353 -3.710 5.155 1.00 94.44 86 HIS A CA 1
ATOM 672 C C . HIS A 1 86 ? 6.232 -2.913 4.479 1.00 94.44 86 HIS A C 1
ATOM 674 O O . HIS A 1 86 ? 5.143 -2.731 5.027 1.00 94.44 86 HIS A O 1
ATOM 680 N N . VAL A 1 87 ? 6.542 -2.377 3.295 1.00 95.69 87 VAL A N 1
ATOM 681 C CA . VAL A 1 87 ? 5.624 -1.511 2.547 1.00 95.69 87 VAL A CA 1
ATOM 682 C C . VAL A 1 87 ? 5.326 -2.102 1.186 1.00 95.69 87 VAL A C 1
ATOM 684 O O . VAL A 1 87 ? 6.227 -2.508 0.457 1.00 95.69 87 VAL A O 1
ATOM 687 N N . TYR A 1 88 ? 4.053 -2.089 0.826 1.00 93.38 88 TYR A N 1
ATOM 688 C CA . TYR A 1 88 ? 3.526 -2.632 -0.411 1.00 93.38 88 TYR A CA 1
ATOM 689 C C . TYR A 1 88 ? 2.855 -1.538 -1.253 1.00 93.38 88 TYR A C 1
ATOM 691 O O . TYR A 1 88 ? 2.154 -0.668 -0.727 1.00 93.38 88 TYR A O 1
ATOM 699 N N . THR A 1 89 ? 3.017 -1.593 -2.579 1.00 93.75 89 THR A N 1
ATOM 700 C CA . THR A 1 89 ? 2.244 -0.757 -3.507 1.00 93.75 89 THR A CA 1
ATOM 701 C C . THR A 1 89 ? 2.022 -1.399 -4.878 1.00 93.75 89 THR A C 1
ATOM 703 O O . THR A 1 89 ? 2.936 -1.970 -5.470 1.00 93.75 89 THR A O 1
ATOM 706 N N . ASP A 1 90 ? 0.824 -1.207 -5.440 1.00 90.12 90 ASP A N 1
ATOM 707 C CA . ASP A 1 90 ? 0.509 -1.498 -6.851 1.00 90.12 90 ASP A CA 1
ATOM 708 C C . ASP A 1 90 ? 0.883 -0.331 -7.788 1.00 90.12 90 ASP A C 1
ATOM 710 O O . ASP A 1 90 ? 0.683 -0.367 -9.006 1.00 90.12 90 ASP A O 1
ATOM 714 N N . SER A 1 91 ? 1.410 0.768 -7.241 1.00 88.94 91 SER A N 1
ATOM 715 C CA . SER A 1 91 ? 1.875 1.894 -8.045 1.00 88.94 91 SER A CA 1
ATOM 716 C C . SER A 1 91 ? 3.164 1.534 -8.775 1.00 88.94 91 SER A C 1
ATOM 718 O O . SER A 1 91 ? 4.142 1.136 -8.159 1.00 88.94 91 SER A O 1
ATOM 720 N N . ASN A 1 92 ? 3.222 1.776 -10.086 1.00 89.44 92 ASN A N 1
ATOM 721 C CA . ASN A 1 92 ? 4.482 1.652 -10.818 1.00 89.44 92 ASN A CA 1
ATOM 722 C C . ASN A 1 92 ? 5.500 2.711 -10.333 1.00 89.44 92 ASN A C 1
ATOM 724 O O . ASN A 1 92 ? 5.227 3.919 -10.422 1.00 89.44 92 ASN A O 1
ATOM 728 N N . LEU A 1 93 ? 6.658 2.243 -9.842 1.00 92.69 93 LEU A N 1
ATOM 729 C CA . LEU A 1 93 ? 7.761 3.046 -9.289 1.00 92.69 93 LEU A CA 1
ATOM 730 C C . LEU A 1 93 ? 9.002 3.132 -10.201 1.00 92.69 93 LEU A C 1
ATOM 732 O O . LEU A 1 93 ? 10.055 3.633 -9.790 1.00 92.69 93 LEU A O 1
ATOM 736 N N . GLN A 1 94 ? 8.910 2.683 -11.457 1.00 90.06 94 GLN A N 1
ATOM 737 C CA . GLN A 1 94 ? 10.025 2.787 -12.407 1.00 90.06 94 GLN A CA 1
ATOM 738 C C . GLN A 1 94 ? 10.395 4.245 -12.715 1.00 90.06 94 GLN A C 1
ATOM 740 O O . GLN A 1 94 ? 11.567 4.554 -12.915 1.00 90.06 94 GLN A O 1
ATOM 745 N N . ASN A 1 95 ? 9.424 5.162 -12.688 1.00 90.88 95 ASN A N 1
ATOM 746 C CA . ASN A 1 95 ? 9.681 6.596 -12.804 1.00 90.88 95 ASN A CA 1
ATOM 747 C C . ASN A 1 95 ? 10.238 7.165 -11.484 1.00 90.88 95 ASN A C 1
ATOM 749 O O . ASN A 1 95 ? 9.628 6.999 -10.426 1.00 90.88 95 ASN A O 1
ATOM 753 N N . LEU A 1 96 ? 11.372 7.867 -11.572 1.00 91.44 96 LEU A N 1
ATOM 754 C CA . LEU A 1 96 ? 12.090 8.403 -10.414 1.00 91.44 96 LEU A CA 1
ATOM 755 C C . LEU A 1 96 ? 11.254 9.406 -9.605 1.00 91.44 96 LEU A C 1
ATOM 757 O O . LEU A 1 96 ? 11.192 9.281 -8.389 1.00 91.44 96 LEU A O 1
ATOM 761 N N . ASP A 1 97 ? 10.550 10.338 -10.253 1.00 91.06 97 ASP A N 1
ATOM 762 C CA . ASP A 1 97 ? 9.744 11.344 -9.546 1.00 91.06 97 ASP A CA 1
ATOM 763 C C . ASP A 1 97 ? 8.598 10.698 -8.757 1.00 91.06 97 ASP A C 1
ATOM 765 O O . ASP A 1 97 ? 8.342 11.051 -7.605 1.00 91.06 97 ASP A O 1
ATOM 769 N N . ARG A 1 98 ? 7.911 9.711 -9.349 1.00 89.56 98 ARG A N 1
ATOM 770 C CA . ARG A 1 98 ? 6.859 8.939 -8.662 1.00 89.56 98 ARG A CA 1
ATOM 771 C C . ARG A 1 98 ? 7.411 8.204 -7.447 1.00 89.56 98 ARG A C 1
ATOM 773 O O . ARG A 1 98 ? 6.755 8.189 -6.411 1.00 89.56 98 ARG A O 1
ATOM 780 N N . ARG A 1 99 ? 8.601 7.618 -7.578 1.00 93.56 99 ARG A N 1
ATOM 781 C CA . ARG A 1 99 ? 9.288 6.912 -6.494 1.00 93.56 99 ARG A CA 1
ATOM 782 C C . ARG A 1 99 ? 9.680 7.854 -5.363 1.00 93.56 99 ARG A C 1
ATOM 784 O O . ARG A 1 99 ? 9.305 7.588 -4.234 1.00 93.56 99 ARG A O 1
ATOM 791 N N . CYS A 1 100 ? 10.311 8.988 -5.665 1.00 92.94 100 CYS A N 1
ATOM 792 C CA . CYS A 1 100 ? 10.677 9.989 -4.660 1.00 92.94 100 CYS A CA 1
ATOM 793 C C . CYS A 1 100 ? 9.453 10.518 -3.893 1.00 92.94 100 CYS A C 1
ATOM 795 O O . CYS A 1 100 ? 9.505 10.673 -2.672 1.00 92.94 100 CYS A O 1
ATOM 797 N N . ASN A 1 101 ? 8.339 10.763 -4.597 1.00 92.06 101 ASN A N 1
ATOM 798 C CA . ASN A 1 101 ? 7.078 11.134 -3.952 1.00 92.06 101 ASN A CA 1
ATOM 799 C C . ASN A 1 101 ? 6.572 10.007 -3.042 1.00 92.06 101 ASN A C 1
ATOM 801 O O . ASN A 1 101 ? 6.212 10.273 -1.898 1.00 92.06 101 ASN A O 1
ATOM 805 N N . MET A 1 102 ? 6.570 8.760 -3.526 1.00 94.44 102 MET A N 1
ATOM 806 C CA . MET A 1 102 ? 6.159 7.602 -2.730 1.00 94.44 102 MET A CA 1
ATOM 807 C C . MET A 1 102 ? 7.013 7.449 -1.469 1.00 94.44 102 MET A C 1
ATOM 809 O O . MET A 1 102 ? 6.454 7.355 -0.383 1.00 94.44 102 MET A O 1
ATOM 813 N N . ASP A 1 103 ? 8.340 7.484 -1.594 1.00 95.50 103 ASP A N 1
ATOM 814 C CA . ASP A 1 103 ? 9.260 7.367 -0.460 1.00 95.50 103 ASP A CA 1
ATOM 815 C C . ASP A 1 103 ? 8.995 8.451 0.589 1.00 95.50 103 ASP A C 1
ATOM 817 O O . ASP A 1 103 ? 8.848 8.135 1.766 1.00 95.50 103 ASP A O 1
ATOM 821 N N . SER A 1 104 ? 8.813 9.702 0.154 1.00 94.25 104 SER A N 1
ATOM 822 C CA . SER A 1 104 ? 8.493 10.817 1.057 1.00 94.25 104 SER A CA 1
ATOM 823 C C . SER A 1 104 ? 7.164 10.601 1.795 1.00 94.25 104 SER A C 1
ATOM 825 O O . SER A 1 104 ? 7.062 10.865 2.990 1.00 94.25 104 SER A O 1
ATOM 827 N N . HIS A 1 105 ? 6.132 10.104 1.104 1.00 94.56 105 HIS A N 1
ATOM 828 C CA . HIS A 1 105 ? 4.844 9.799 1.730 1.00 94.56 105 HIS A CA 1
ATOM 829 C C . HIS A 1 105 ? 4.927 8.632 2.717 1.00 94.56 105 HIS A C 1
ATOM 831 O O . HIS A 1 105 ? 4.291 8.686 3.768 1.00 94.56 105 HIS A O 1
ATOM 837 N N . VAL A 1 106 ? 5.681 7.587 2.375 1.00 95.62 106 VAL A N 1
ATOM 838 C CA . VAL A 1 106 ? 5.891 6.420 3.235 1.00 95.62 106 VAL A CA 1
ATOM 839 C C . VAL A 1 106 ? 6.603 6.833 4.516 1.00 95.62 106 VAL A C 1
ATOM 841 O O . VAL A 1 106 ? 6.113 6.524 5.599 1.00 95.62 106 VAL A O 1
ATOM 844 N N . ASP A 1 107 ? 7.702 7.578 4.414 1.00 95.44 107 ASP A N 1
ATOM 845 C CA . ASP A 1 107 ? 8.474 7.998 5.584 1.00 95.44 107 ASP A CA 1
ATOM 846 C C . ASP A 1 107 ? 7.622 8.854 6.534 1.00 95.44 107 ASP A C 1
ATOM 848 O O . ASP A 1 107 ? 7.601 8.623 7.744 1.00 95.44 107 ASP A O 1
ATOM 852 N N . GLU A 1 108 ? 6.834 9.784 5.993 1.00 94.81 108 GLU A N 1
ATOM 853 C CA . GLU A 1 108 ? 5.908 10.593 6.787 1.00 94.81 108 GLU A CA 1
ATOM 854 C C . GLU A 1 108 ? 4.785 9.774 7.440 1.00 94.81 108 GLU A C 1
ATOM 856 O O . GLU A 1 108 ? 4.459 10.021 8.602 1.00 94.81 108 GLU A O 1
ATOM 861 N N . LEU A 1 109 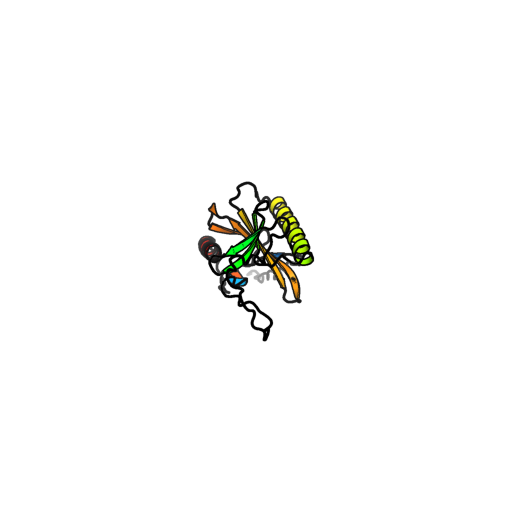? 4.207 8.792 6.738 1.00 94.62 109 LEU A N 1
ATOM 862 C CA . LEU A 1 109 ? 3.177 7.908 7.300 1.00 94.62 109 LEU A CA 1
ATOM 863 C C . LEU A 1 109 ? 3.725 7.029 8.424 1.00 94.62 109 LEU A C 1
ATOM 865 O O . LEU A 1 109 ? 3.047 6.833 9.431 1.00 94.62 109 LEU A O 1
ATOM 869 N N . LEU A 1 110 ? 4.948 6.517 8.285 1.00 94.88 110 LEU A N 1
ATOM 870 C CA . LEU A 1 110 ? 5.593 5.711 9.322 1.00 94.88 110 LEU A CA 1
ATOM 871 C C . LEU A 1 110 ? 5.932 6.559 10.557 1.00 94.88 110 LEU A C 1
ATOM 873 O O . LEU A 1 110 ? 5.692 6.130 11.689 1.00 94.88 110 LEU A O 1
ATOM 877 N N . VAL A 1 111 ? 6.411 7.793 10.363 1.00 94.50 111 VAL A N 1
ATOM 878 C CA . VAL A 1 111 ? 6.602 8.762 11.458 1.00 94.50 111 VAL A CA 1
ATOM 879 C C . VAL A 1 111 ? 5.271 9.096 12.136 1.00 94.50 111 VAL A C 1
ATOM 881 O O . VAL A 1 111 ? 5.188 9.108 13.365 1.00 94.50 111 VAL A O 1
ATOM 884 N N . LEU A 1 112 ? 4.206 9.324 11.365 1.00 93.12 112 LEU A N 1
ATOM 885 C CA . LEU A 1 112 ? 2.870 9.565 11.905 1.00 93.12 112 LEU A CA 1
ATOM 886 C C . LEU A 1 112 ? 2.372 8.363 12.722 1.00 93.12 112 LEU A C 1
ATOM 888 O O . LEU A 1 112 ? 1.880 8.540 13.836 1.00 93.12 112 LEU A O 1
ATOM 892 N N . ALA A 1 113 ? 2.520 7.143 12.208 1.00 93.38 113 ALA A N 1
ATOM 893 C CA . ALA A 1 113 ? 2.079 5.925 12.879 1.00 93.38 113 ALA A CA 1
ATOM 894 C C . ALA A 1 113 ? 2.809 5.699 14.210 1.00 93.38 113 ALA A C 1
ATOM 896 O O . ALA A 1 113 ? 2.175 5.472 15.242 1.00 93.38 113 ALA A O 1
ATOM 897 N N . THR A 1 114 ? 4.136 5.823 14.202 1.00 94.00 114 THR A N 1
ATOM 898 C CA . THR A 1 114 ? 4.970 5.670 15.405 1.00 94.00 114 THR A CA 1
ATOM 899 C C . THR A 1 114 ? 4.700 6.761 16.439 1.00 94.00 114 THR A C 1
ATOM 901 O O . THR A 1 114 ? 4.600 6.464 17.628 1.00 94.00 114 THR A O 1
ATOM 904 N N . THR A 1 115 ? 4.472 8.005 16.004 1.00 93.38 115 THR A N 1
ATOM 905 C CA . THR A 1 115 ? 4.086 9.122 16.888 1.00 93.38 115 THR A CA 1
ATOM 906 C C . THR A 1 115 ? 2.734 8.872 17.567 1.00 93.38 115 THR A C 1
ATOM 908 O O . THR A 1 115 ? 2.535 9.263 18.714 1.00 93.38 115 THR A O 1
ATOM 911 N N . ASN A 1 116 ? 1.821 8.164 16.894 1.00 90.12 116 ASN A N 1
ATOM 912 C CA . ASN A 1 116 ? 0.539 7.718 17.451 1.00 90.12 116 ASN A CA 1
ATOM 913 C C . ASN A 1 116 ? 0.636 6.400 18.251 1.00 90.12 116 ASN A C 1
ATOM 915 O O . ASN A 1 116 ? -0.385 5.853 18.667 1.00 90.12 116 ASN A O 1
ATOM 919 N N . GLY A 1 117 ? 1.849 5.898 18.502 1.00 90.62 117 GLY A N 1
ATOM 920 C CA . GLY A 1 117 ? 2.115 4.759 19.383 1.00 90.62 117 GLY A CA 1
ATOM 921 C C . GLY A 1 117 ? 2.166 3.390 18.700 1.00 90.62 117 GLY A C 1
ATOM 922 O O . GLY A 1 117 ? 2.286 2.383 19.402 1.00 90.62 117 GLY A O 1
ATOM 923 N N . LEU A 1 118 ? 2.098 3.320 17.363 1.00 90.88 118 LEU A N 1
ATOM 924 C CA . LEU A 1 118 ? 2.227 2.052 16.642 1.00 90.88 118 LEU A CA 1
ATOM 925 C C . LEU A 1 118 ? 3.646 1.483 16.781 1.00 90.88 118 LEU A C 1
ATOM 927 O O . LEU A 1 118 ? 4.630 2.173 16.520 1.00 90.88 118 LEU A O 1
ATOM 931 N N . GLN A 1 119 ? 3.742 0.206 17.149 1.00 89.12 119 GLN A N 1
ATOM 932 C CA . GLN A 1 119 ? 5.001 -0.538 17.185 1.00 89.12 119 GLN A CA 1
ATOM 933 C C . GLN A 1 119 ? 5.143 -1.337 15.887 1.00 89.12 119 GLN A C 1
ATOM 935 O O . GLN A 1 119 ? 4.346 -2.234 15.631 1.00 89.12 119 GLN A O 1
ATOM 940 N N . LEU A 1 120 ? 6.142 -1.013 15.065 1.00 83.38 120 LEU A N 1
ATOM 941 C CA . LEU A 1 120 ? 6.358 -1.639 13.748 1.00 83.38 120 LEU A CA 1
ATOM 942 C C . LEU A 1 120 ? 7.336 -2.827 13.790 1.00 83.38 120 LEU A C 1
ATOM 944 O O . LEU A 1 120 ? 7.628 -3.441 12.769 1.00 83.38 120 LEU A O 1
ATOM 948 N N . ASN A 1 121 ? 7.851 -3.158 14.971 1.00 75.56 121 ASN A N 1
ATOM 949 C CA . ASN A 1 121 ? 9.055 -3.979 15.126 1.00 75.56 121 ASN A CA 1
ATOM 950 C C . ASN A 1 121 ? 8.790 -5.490 14.992 1.00 75.56 121 ASN A C 1
ATOM 952 O O . ASN A 1 121 ? 9.734 -6.268 14.890 1.00 75.56 121 ASN A O 1
ATOM 956 N N . ASP A 1 122 ? 7.521 -5.906 15.003 1.00 75.50 122 ASP A N 1
ATOM 957 C CA . 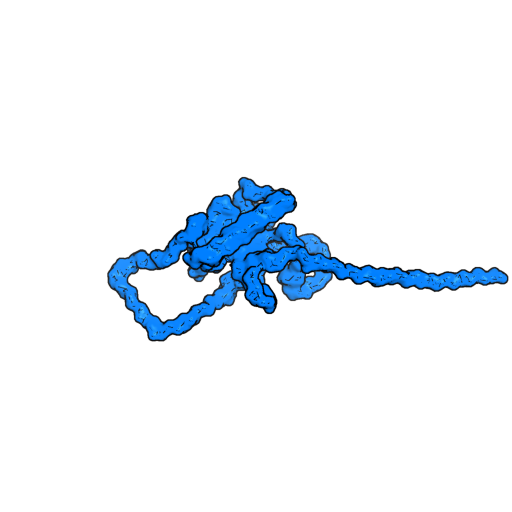ASP A 1 122 ? 7.136 -7.316 15.132 1.00 75.50 122 ASP A CA 1
ATOM 958 C C . ASP A 1 122 ? 6.996 -8.040 13.779 1.00 75.50 122 ASP A C 1
ATOM 960 O O . ASP A 1 122 ? 6.651 -9.220 13.748 1.00 75.50 122 ASP A O 1
ATOM 964 N N . GLY A 1 123 ? 7.212 -7.351 12.648 1.00 79.12 123 GLY A N 1
ATOM 965 C CA . GLY A 1 123 ? 7.145 -7.922 11.290 1.00 79.12 123 GLY A CA 1
ATOM 966 C C . GLY A 1 123 ? 5.765 -8.452 10.861 1.00 79.12 123 GLY A C 1
ATOM 967 O O . GLY A 1 123 ? 5.601 -8.912 9.737 1.00 79.12 123 GLY A O 1
ATOM 968 N N . GLY A 1 124 ? 4.765 -8.399 11.745 1.00 91.62 124 GLY A N 1
ATOM 969 C CA . GLY A 1 124 ? 3.382 -8.787 11.466 1.00 91.62 124 GLY A CA 1
ATOM 970 C C . GLY A 1 124 ? 2.521 -7.659 10.901 1.00 91.62 124 GLY A C 1
ATOM 971 O O . GLY A 1 124 ? 1.353 -7.901 10.599 1.00 91.62 124 GLY A O 1
ATOM 972 N N . ILE A 1 125 ? 3.076 -6.448 10.792 1.00 94.88 125 ILE A N 1
ATOM 973 C CA . ILE A 1 125 ? 2.381 -5.267 10.283 1.00 94.88 125 ILE A CA 1
ATOM 974 C C . ILE A 1 125 ? 2.970 -4.872 8.935 1.00 94.88 125 ILE A C 1
ATOM 976 O O . ILE A 1 125 ? 4.179 -4.687 8.823 1.00 94.88 125 ILE A O 1
ATOM 980 N N . GLU A 1 126 ? 2.101 -4.700 7.946 1.00 95.31 126 GLU A N 1
ATOM 981 C CA . GLU A 1 126 ? 2.451 -4.213 6.613 1.00 95.31 126 GLU A CA 1
ATOM 982 C C . GLU A 1 126 ? 1.704 -2.907 6.325 1.00 95.31 126 GLU A C 1
ATOM 984 O O . GLU A 1 126 ? 0.542 -2.737 6.706 1.00 95.31 126 GLU A O 1
ATOM 989 N N . LEU A 1 127 ? 2.370 -1.965 5.663 1.00 95.88 127 LEU A N 1
ATOM 990 C CA . LEU A 1 127 ? 1.760 -0.730 5.180 1.00 95.88 127 LEU A CA 1
ATOM 991 C C . LEU A 1 127 ? 1.489 -0.853 3.680 1.00 95.88 127 LEU A C 1
ATOM 993 O O . LEU A 1 127 ? 2.411 -1.027 2.888 1.00 95.88 127 LEU A O 1
ATOM 997 N N . VAL A 1 128 ? 0.235 -0.683 3.276 1.00 95.25 128 VAL A N 1
ATOM 998 C CA . VAL A 1 128 ? -0.143 -0.604 1.864 1.00 95.25 128 VAL A CA 1
ATOM 999 C C . VAL A 1 128 ? -0.366 0.851 1.487 1.00 95.25 128 VAL A C 1
ATOM 1001 O O . VAL A 1 128 ? -1.141 1.557 2.135 1.00 95.25 128 VAL A O 1
ATOM 1004 N N . VAL A 1 129 ? 0.294 1.297 0.418 1.00 95.06 129 VAL A N 1
ATOM 1005 C CA . VAL A 1 129 ? 0.189 2.667 -0.100 1.00 95.06 129 VAL A CA 1
ATOM 1006 C C . VAL A 1 129 ? -0.127 2.691 -1.587 1.00 95.06 129 VAL A C 1
ATOM 1008 O O . VAL A 1 129 ? 0.297 1.834 -2.361 1.00 95.06 129 VAL A O 1
ATOM 1011 N N . GLN A 1 130 ? -0.856 3.714 -2.019 1.00 92.00 130 GLN A N 1
ATOM 1012 C CA . GLN A 1 130 ? -1.220 3.908 -3.416 1.00 92.00 130 GLN A CA 1
ATOM 1013 C C . GLN A 1 130 ? -1.266 5.400 -3.741 1.00 92.00 130 GLN A C 1
ATOM 1015 O O . GLN A 1 130 ? -1.960 6.166 -3.080 1.00 92.00 130 GLN A O 1
ATOM 1020 N N . LEU A 1 131 ? -0.589 5.827 -4.810 1.00 88.88 131 LEU A N 1
ATOM 1021 C CA . LEU A 1 131 ? -0.759 7.192 -5.310 1.00 88.88 131 LEU A CA 1
ATOM 1022 C C . LEU A 1 131 ? -2.112 7.299 -6.023 1.00 88.88 131 LEU A C 1
ATOM 1024 O O . LEU A 1 131 ? -2.347 6.631 -7.039 1.00 88.88 131 LEU A O 1
ATOM 1028 N N . LEU A 1 132 ? -2.995 8.134 -5.481 1.00 85.50 132 LEU A N 1
ATOM 1029 C CA . LEU A 1 132 ? -4.360 8.367 -5.949 1.00 85.50 132 LEU A CA 1
ATOM 1030 C C . LEU A 1 132 ? -4.548 9.841 -6.312 1.00 85.50 132 LEU A C 1
ATOM 1032 O O . LEU A 1 132 ? -3.749 10.695 -5.939 1.00 85.50 132 LEU A O 1
ATOM 1036 N N . ARG A 1 133 ? -5.611 10.147 -7.056 1.00 83.50 133 ARG A N 1
ATOM 1037 C CA . ARG A 1 133 ? -6.075 11.524 -7.245 1.00 83.50 133 ARG A CA 1
ATOM 1038 C C . ARG A 1 133 ? -7.389 11.698 -6.505 1.00 83.50 133 ARG A C 1
ATOM 1040 O O . ARG A 1 133 ? -8.266 10.847 -6.643 1.00 83.50 133 ARG A O 1
ATOM 1047 N N . ASP A 1 134 ? -7.504 12.766 -5.730 1.00 80.56 134 ASP A N 1
ATOM 1048 C CA . ASP A 1 134 ? -8.751 13.115 -5.056 1.00 80.56 134 ASP A CA 1
ATOM 1049 C C . ASP A 1 134 ? -9.796 13.685 -6.039 1.00 80.56 134 ASP A C 1
ATOM 1051 O O . ASP A 1 134 ? -9.584 13.752 -7.255 1.00 80.56 134 ASP A O 1
ATOM 1055 N N . GLN A 1 135 ? -10.948 14.108 -5.511 1.00 78.75 135 GLN A N 1
ATOM 1056 C CA . GLN A 1 135 ? -12.033 14.694 -6.307 1.00 78.75 135 GLN A CA 1
ATOM 1057 C C . GLN A 1 135 ? -11.622 16.001 -7.005 1.00 78.75 135 GLN A C 1
ATOM 1059 O O . GLN A 1 135 ? -12.175 16.351 -8.045 1.00 78.75 135 GLN A O 1
ATOM 1064 N N . GLN A 1 136 ? -10.637 16.709 -6.454 1.00 83.19 136 GLN A N 1
ATOM 1065 C CA . GLN A 1 136 ? -10.064 17.937 -6.995 1.00 83.19 136 GLN A CA 1
ATOM 1066 C C . GLN A 1 136 ? -8.864 17.654 -7.918 1.00 83.19 136 GLN A C 1
ATOM 1068 O O . GLN A 1 136 ? -8.191 18.582 -8.365 1.00 83.19 136 GLN A O 1
ATOM 1073 N N . SER A 1 137 ? -8.617 16.382 -8.261 1.00 81.94 137 SER A N 1
ATOM 1074 C CA . SER A 1 137 ? -7.487 15.909 -9.071 1.00 81.94 137 SER A CA 1
ATOM 1075 C C . SER A 1 137 ? -6.099 16.146 -8.461 1.00 81.94 137 SER A C 1
ATOM 1077 O O . SER A 1 137 ? -5.085 15.987 -9.158 1.00 81.94 137 SER A O 1
ATOM 1079 N N . VAL A 1 138 ? -6.033 16.465 -7.169 1.00 85.69 138 VAL A N 1
ATOM 1080 C CA . VAL A 1 138 ? -4.796 16.591 -6.397 1.00 85.69 138 VAL A CA 1
ATOM 1081 C C . VAL A 1 138 ? -4.253 15.195 -6.116 1.00 85.69 138 VAL A C 1
ATOM 1083 O O . VAL A 1 138 ? -5.000 14.270 -5.799 1.00 85.69 138 VAL A O 1
ATOM 1086 N N . LEU A 1 139 ? -2.942 15.019 -6.292 1.00 84.19 139 LEU A N 1
ATOM 1087 C CA . LEU A 1 139 ? -2.278 13.757 -5.987 1.00 84.19 139 LEU A CA 1
ATOM 1088 C C . LEU A 1 139 ? -2.213 13.580 -4.466 1.00 84.19 139 LEU A C 1
ATOM 1090 O O . LEU A 1 139 ? -1.647 14.424 -3.776 1.00 84.19 139 LEU A O 1
ATOM 1094 N N . ILE A 1 140 ? -2.757 12.475 -3.975 1.00 89.69 140 ILE A N 1
ATOM 1095 C CA . ILE A 1 140 ? -2.741 12.089 -2.565 1.00 89.69 140 ILE A CA 1
ATOM 1096 C C . ILE A 1 140 ? -2.121 10.699 -2.416 1.00 89.69 140 ILE A C 1
ATOM 1098 O O . ILE A 1 140 ? -2.144 9.891 -3.352 1.00 89.69 140 ILE A O 1
ATOM 1102 N N . CYS A 1 141 ? -1.591 10.401 -1.233 1.00 91.38 141 CYS A N 1
ATOM 1103 C CA . CYS A 1 141 ? -1.162 9.050 -0.895 1.00 91.38 141 CYS A CA 1
ATOM 1104 C C . CYS A 1 141 ? -2.283 8.346 -0.129 1.00 91.38 141 CYS A C 1
ATOM 1106 O O . CYS A 1 141 ? -2.573 8.657 1.028 1.00 91.38 141 CYS A O 1
ATOM 1108 N N . GLY A 1 142 ? -2.953 7.423 -0.812 1.00 92.31 142 GLY A N 1
ATOM 1109 C CA . GLY A 1 142 ? -3.886 6.514 -0.180 1.00 92.31 142 GLY A CA 1
ATOM 1110 C C . GLY A 1 142 ? -3.138 5.503 0.681 1.00 92.31 142 GLY A C 1
ATOM 1111 O O . GLY A 1 142 ? -2.103 5.009 0.235 1.00 92.31 142 GLY A O 1
ATOM 1112 N N . TYR A 1 143 ? -3.664 5.149 1.856 1.00 94.44 143 TYR A N 1
ATOM 1113 C CA . TYR A 1 143 ? -3.057 4.102 2.682 1.00 94.44 143 TYR A CA 1
ATOM 1114 C C . TYR A 1 143 ? -4.044 3.275 3.521 1.00 94.44 143 TYR A C 1
ATOM 1116 O O . TYR A 1 143 ? -5.167 3.701 3.814 1.00 94.44 143 TYR A O 1
ATOM 1124 N N . TYR A 1 144 ? -3.566 2.106 3.950 1.00 94.75 144 TYR A N 1
ATOM 1125 C CA . TYR A 1 144 ? -4.057 1.346 5.101 1.00 94.75 144 TYR A CA 1
ATOM 1126 C C . TYR A 1 144 ? -2.927 0.485 5.679 1.00 94.75 144 TYR A C 1
ATOM 1128 O O . TYR A 1 144 ? -1.971 0.152 4.980 1.00 94.75 144 TYR A O 1
ATOM 1136 N N . PHE A 1 145 ? -3.036 0.112 6.952 1.00 95.25 145 PHE A N 1
ATOM 1137 C CA . PHE A 1 145 ? -2.153 -0.873 7.573 1.00 95.25 145 PHE A CA 1
ATOM 1138 C C . PHE A 1 145 ? -2.849 -2.228 7.664 1.00 95.25 145 PHE A C 1
ATOM 1140 O O . PHE A 1 145 ? -4.067 -2.301 7.839 1.00 95.25 145 PHE A O 1
ATOM 1147 N N . VAL A 1 146 ? -2.062 -3.294 7.592 1.00 95.19 146 VAL A N 1
ATOM 1148 C CA . VAL A 1 146 ? -2.492 -4.683 7.740 1.00 95.19 146 VAL A CA 1
ATOM 1149 C C . VAL A 1 146 ? -1.823 -5.266 8.975 1.00 95.19 146 VAL A C 1
ATOM 1151 O O . VAL A 1 146 ? -0.612 -5.174 9.108 1.00 95.19 146 VAL A O 1
ATOM 1154 N N . ASP A 1 147 ? -2.593 -5.873 9.875 1.00 94.81 147 ASP A N 1
ATOM 1155 C CA . ASP A 1 147 ? -2.084 -6.695 10.980 1.00 94.81 147 ASP A CA 1
ATOM 1156 C C . ASP A 1 147 ? -2.338 -8.163 10.613 1.00 94.81 147 ASP A C 1
ATOM 1158 O O . ASP A 1 147 ? -3.454 -8.670 10.765 1.00 94.81 147 ASP A O 1
ATOM 1162 N N . HIS A 1 148 ? -1.323 -8.841 10.070 1.00 94.19 148 HIS A N 1
ATOM 1163 C CA . HIS A 1 148 ? -1.448 -10.227 9.609 1.00 94.19 148 HIS A CA 1
ATOM 1164 C C . HIS A 1 148 ? -1.777 -11.213 10.742 1.00 94.19 148 HIS A C 1
ATOM 1166 O O . HIS A 1 148 ? -2.671 -12.044 10.545 1.00 94.19 148 HIS A O 1
ATOM 1172 N N . PRO A 1 149 ? -1.148 -11.145 11.938 1.00 93.19 149 PRO A N 1
ATOM 1173 C CA . PRO A 1 149 ? -1.530 -11.990 13.070 1.00 93.19 149 PRO A CA 1
ATOM 1174 C C . PRO A 1 149 ? -3.006 -11.867 13.460 1.00 93.19 149 PRO A C 1
ATOM 1176 O O . PRO A 1 149 ? -3.637 -12.873 13.794 1.00 93.19 149 PRO A O 1
ATOM 1179 N N . LYS A 1 150 ? -3.571 -10.654 13.406 1.00 92.25 150 LYS A N 1
ATOM 1180 C CA . LYS A 1 150 ? -4.985 -10.408 13.733 1.00 92.25 150 LYS A CA 1
ATOM 1181 C C . LYS A 1 150 ? -5.933 -10.481 12.533 1.00 92.25 150 LYS A C 1
ATOM 1183 O O . LYS A 1 150 ? -7.144 -10.450 12.751 1.00 92.25 150 LYS A O 1
ATOM 1188 N N . ARG A 1 151 ? -5.406 -10.601 11.309 1.00 93.12 151 ARG A N 1
ATOM 1189 C CA . ARG A 1 151 ? -6.149 -10.651 10.034 1.00 93.12 151 ARG A CA 1
ATOM 1190 C C . ARG A 1 151 ? -7.121 -9.485 9.870 1.00 93.12 151 ARG A C 1
ATOM 1192 O O . ARG A 1 151 ? -8.298 -9.669 9.566 1.00 93.12 151 ARG A O 1
ATOM 1199 N N . LEU A 1 152 ? -6.642 -8.276 10.137 1.00 93.12 152 LEU A N 1
ATOM 1200 C CA . LEU A 1 152 ? -7.459 -7.069 10.065 1.00 93.12 152 LEU A CA 1
ATOM 1201 C C . LEU A 1 152 ? -6.684 -5.905 9.464 1.00 93.12 152 LEU A C 1
ATOM 1203 O O . LEU A 1 152 ? -5.453 -5.900 9.450 1.00 93.12 152 LEU A O 1
ATOM 1207 N N . LEU A 1 153 ? -7.433 -4.909 9.001 1.00 93.38 153 LEU A N 1
ATOM 1208 C CA . LEU A 1 153 ? -6.899 -3.621 8.586 1.00 93.38 153 LEU A CA 1
ATOM 1209 C C . LEU A 1 153 ? -7.108 -2.584 9.679 1.00 93.38 153 LEU A C 1
ATOM 1211 O O . LEU A 1 153 ? -8.082 -2.640 10.435 1.00 93.38 153 LEU A O 1
ATOM 1215 N N . PHE A 1 154 ? -6.223 -1.600 9.718 1.00 93.50 154 PHE A N 1
ATOM 1216 C CA . PHE A 1 154 ? -6.387 -0.429 10.562 1.00 93.50 154 PHE A CA 1
ATOM 1217 C C . PHE A 1 154 ? -5.784 0.818 9.909 1.00 93.50 154 PHE A C 1
ATOM 1219 O O . PHE A 1 154 ? -5.040 0.750 8.930 1.00 93.50 154 PHE A O 1
ATOM 1226 N N . TRP A 1 155 ? -6.131 1.976 10.461 1.00 93.50 155 TRP A N 1
ATOM 1227 C CA . TRP A 1 155 ? -5.692 3.285 9.989 1.00 93.50 155 TRP A CA 1
ATOM 1228 C C . TRP A 1 155 ? -5.195 4.093 11.180 1.00 93.50 155 TRP A C 1
ATOM 1230 O O . TRP A 1 155 ? -5.680 3.922 12.300 1.00 93.50 155 TRP A O 1
ATOM 1240 N N . VAL A 1 156 ? -4.218 4.962 10.934 1.00 91.50 156 VAL A N 1
ATOM 1241 C CA . VAL A 1 156 ? -3.712 5.889 11.955 1.00 91.50 156 VAL A CA 1
ATOM 1242 C C . VAL A 1 156 ? -4.681 7.057 12.121 1.00 91.50 156 VAL A C 1
ATOM 1244 O O . VAL A 1 156 ? -4.923 7.523 13.230 1.00 91.50 156 VAL A O 1
ATOM 1247 N N . GLU A 1 157 ? -5.283 7.497 11.019 1.00 86.94 157 GLU A N 1
ATOM 1248 C CA . GLU A 1 157 ? -6.337 8.503 11.018 1.00 86.94 157 GLU A CA 1
ATOM 1249 C C . GLU A 1 157 ? -7.726 7.861 11.094 1.00 86.94 157 GLU A C 1
ATOM 1251 O O . GLU A 1 157 ? -7.933 6.682 10.793 1.00 86.94 157 GLU A O 1
ATOM 1256 N N . LYS A 1 158 ? -8.717 8.661 11.496 1.00 84.94 158 LYS A N 1
ATOM 1257 C CA . LYS A 1 158 ? -10.105 8.211 11.601 1.00 84.94 158 LYS A CA 1
ATOM 1258 C C . LYS A 1 158 ? -10.646 7.823 10.222 1.00 84.94 158 LYS A C 1
ATOM 1260 O O . LYS A 1 158 ? -10.799 8.682 9.359 1.00 84.94 158 LYS A O 1
ATOM 1265 N N . GLN A 1 159 ? -11.032 6.558 10.066 1.00 82.94 159 GLN A N 1
ATOM 1266 C CA . GLN A 1 159 ? -11.666 6.057 8.848 1.00 82.94 159 GLN A CA 1
ATOM 1267 C C . GLN A 1 159 ? -13.198 6.071 8.952 1.00 82.94 159 GLN A C 1
ATOM 1269 O O . GLN A 1 159 ? -13.770 5.709 9.985 1.00 82.94 159 GLN A O 1
ATOM 1274 N N . SER A 1 160 ? -13.874 6.490 7.877 1.00 80.31 160 SER A N 1
ATOM 1275 C CA . SER A 1 160 ? -15.340 6.430 7.792 1.00 80.31 160 SER A CA 1
ATOM 1276 C C . SER A 1 160 ? -15.809 4.991 7.577 1.00 80.31 160 SER A C 1
ATOM 1278 O O . SER A 1 160 ? -15.315 4.286 6.698 1.00 80.31 160 SER A O 1
ATOM 1280 N N . THR A 1 161 ? -16.811 4.565 8.344 1.00 80.44 161 THR A N 1
ATOM 1281 C CA . THR A 1 161 ? -17.433 3.243 8.197 1.00 80.44 161 THR A CA 1
ATOM 1282 C C . THR A 1 161 ? -18.347 3.142 6.978 1.00 80.44 161 THR A C 1
ATOM 1284 O O . THR A 1 161 ? -18.649 2.035 6.545 1.00 80.44 161 THR A O 1
ATOM 1287 N N . GLU A 1 162 ? -18.751 4.268 6.385 1.00 80.00 162 GLU A N 1
ATOM 1288 C CA . GLU A 1 162 ? -19.626 4.307 5.206 1.00 80.00 162 GLU A CA 1
ATOM 1289 C C . GLU A 1 162 ? -19.089 3.433 4.064 1.00 80.00 162 GLU A C 1
ATOM 1291 O O . GLU A 1 162 ? -19.825 2.634 3.487 1.00 80.00 162 GLU A O 1
ATOM 1296 N N . LYS A 1 163 ? -17.782 3.533 3.800 1.00 75.62 163 LYS A N 1
ATOM 1297 C CA . LYS A 1 163 ? -17.088 2.772 2.754 1.00 75.62 163 LYS A CA 1
ATOM 1298 C C . LYS A 1 163 ? -16.923 1.297 3.119 1.00 75.62 163 LYS A C 1
ATOM 1300 O O . LYS A 1 163 ? -17.110 0.436 2.268 1.00 75.62 163 LYS A O 1
ATOM 1305 N N . LEU A 1 164 ? -16.656 1.000 4.395 1.00 81.62 164 LEU A N 1
ATOM 1306 C CA . LEU A 1 164 ? -16.528 -0.374 4.900 1.00 81.62 164 LEU A CA 1
ATOM 1307 C C . LEU A 1 164 ? -17.835 -1.170 4.794 1.00 81.62 164 LEU A C 1
ATOM 1309 O O . LEU A 1 164 ? -17.793 -2.385 4.617 1.00 81.62 164 LEU A O 1
ATOM 1313 N N . PHE A 1 165 ? -18.981 -0.495 4.901 1.00 81.38 165 PHE A N 1
ATOM 1314 C CA . PHE A 1 165 ? -20.304 -1.120 4.875 1.00 81.38 165 PHE A CA 1
ATOM 1315 C C . PHE A 1 165 ? -21.116 -0.831 3.616 1.00 81.38 165 PHE A C 1
ATOM 1317 O O . PHE A 1 165 ? -22.322 -1.069 3.616 1.00 81.38 165 PHE A O 1
ATOM 1324 N N . VAL A 1 166 ? -20.496 -0.305 2.556 1.00 77.44 166 VAL A N 1
ATOM 1325 C CA . VAL A 1 166 ? -21.178 -0.033 1.277 1.00 77.44 166 VAL A CA 1
ATOM 1326 C C . VAL A 1 166 ? -22.464 0.797 1.486 1.00 77.44 166 VAL A C 1
ATOM 1328 O O . VAL A 1 166 ? -23.516 0.526 0.912 1.00 77.44 166 VAL A O 1
ATOM 1331 N N . GLY A 1 167 ? -22.402 1.792 2.377 1.00 74.50 167 GLY A N 1
ATOM 1332 C CA . GLY A 1 167 ? -23.517 2.696 2.677 1.00 74.50 167 GLY A CA 1
ATOM 1333 C C . GLY A 1 167 ? -24.547 2.195 3.700 1.00 74.50 167 GLY A C 1
ATOM 1334 O O . GLY A 1 167 ? -25.518 2.907 3.962 1.00 74.50 167 GLY A O 1
ATOM 1335 N N . VAL A 1 168 ? -24.363 1.023 4.324 1.00 80.19 168 VAL A N 1
ATOM 1336 C CA . VAL A 1 168 ? -25.252 0.581 5.416 1.00 80.19 168 VAL A CA 1
ATOM 1337 C C . VAL A 1 168 ? -25.018 1.431 6.670 1.00 80.19 168 VAL A C 1
ATOM 1339 O O . VAL A 1 168 ? -23.947 1.412 7.276 1.00 80.19 168 VAL A O 1
ATOM 1342 N N . GLN A 1 169 ? -26.051 2.171 7.076 1.00 84.81 169 GLN A N 1
ATOM 1343 C CA . GLN A 1 169 ? -26.036 3.043 8.253 1.00 84.81 169 GLN A CA 1
ATOM 1344 C C . GLN A 1 169 ? -26.472 2.302 9.530 1.00 84.81 169 GLN A C 1
ATOM 1346 O O . GLN A 1 169 ? -27.179 1.298 9.476 1.00 84.81 169 GLN A O 1
ATOM 1351 N N . GLY A 1 170 ? -26.071 2.820 10.698 1.00 82.12 170 GLY A N 1
ATOM 1352 C CA . GLY A 1 170 ? -26.515 2.319 12.010 1.00 82.12 170 GLY A CA 1
ATOM 1353 C C . GLY A 1 170 ? -25.734 1.118 12.559 1.00 82.12 170 GLY A C 1
ATOM 1354 O O . GLY A 1 170 ? -26.142 0.515 13.552 1.00 82.12 170 GLY A O 1
ATOM 1355 N N . VAL A 1 171 ? -24.606 0.748 11.944 1.00 83.69 171 VAL A N 1
ATOM 1356 C CA . VAL A 1 171 ? -23.733 -0.308 12.476 1.00 83.69 171 VAL A CA 1
ATOM 1357 C C . VAL A 1 171 ? -22.882 0.243 13.620 1.00 83.69 171 VAL A C 1
ATOM 1359 O O . VAL A 1 171 ? -21.849 0.866 13.400 1.00 83.69 171 VAL A O 1
ATOM 1362 N N . GLU A 1 172 ? -23.313 -0.011 14.854 1.00 85.31 172 GLU A N 1
ATOM 1363 C CA . GLU A 1 172 ? -22.624 0.476 16.062 1.00 85.31 172 GLU A CA 1
ATOM 1364 C C . GLU A 1 172 ? -21.819 -0.614 16.783 1.00 85.31 172 GLU A C 1
ATOM 1366 O O . GLU A 1 172 ? -20.842 -0.338 17.480 1.00 85.31 172 GLU A O 1
ATOM 1371 N N . LYS A 1 173 ? -22.216 -1.884 16.632 1.00 89.31 173 LYS A N 1
ATOM 1372 C CA . LYS A 1 173 ? -21.588 -2.995 17.357 1.00 89.31 173 LYS A CA 1
ATOM 1373 C C . LYS A 1 173 ? -20.223 -3.332 16.762 1.00 89.31 173 LYS A C 1
ATOM 1375 O O . LYS A 1 173 ? -20.146 -3.800 15.627 1.00 89.31 173 LYS A O 1
ATOM 1380 N N . LEU A 1 174 ? -19.167 -3.231 17.574 1.00 88.31 174 LEU A N 1
ATOM 1381 C CA . LEU A 1 174 ? -17.798 -3.611 17.191 1.00 88.31 174 LEU A CA 1
ATOM 1382 C C . LEU A 1 174 ? -17.693 -5.039 16.640 1.00 88.31 174 LEU A C 1
ATOM 1384 O O . LEU A 1 174 ? -16.895 -5.283 15.743 1.00 88.31 174 LEU A O 1
ATOM 1388 N N . SER A 1 175 ? -18.514 -5.975 17.125 1.00 89.19 175 SER A N 1
ATOM 1389 C CA . SER A 1 175 ? -18.546 -7.344 16.601 1.00 89.19 175 SER A CA 1
ATOM 1390 C C . SER A 1 175 ? -18.935 -7.403 15.121 1.00 89.19 175 SER A C 1
ATOM 1392 O O . SER A 1 175 ? -18.392 -8.225 14.396 1.00 89.19 175 SER A O 1
ATOM 1394 N N . HIS A 1 176 ? -19.829 -6.527 14.654 1.00 88.00 176 HIS A N 1
ATOM 1395 C CA . HIS A 1 176 ? -20.196 -6.439 13.239 1.00 88.00 176 HIS A CA 1
ATOM 1396 C C . HIS A 1 176 ? -19.103 -5.733 12.429 1.00 88.00 176 HIS A C 1
ATOM 1398 O O . HIS A 1 176 ? -18.751 -6.192 11.345 1.00 88.00 176 HIS A O 1
ATOM 1404 N N . ILE A 1 177 ? -18.524 -4.658 12.982 1.00 90.19 177 ILE A N 1
ATOM 1405 C CA . ILE A 1 177 ? -17.418 -3.923 12.346 1.00 90.19 177 ILE A CA 1
ATOM 1406 C C . ILE A 1 177 ? -16.204 -4.823 12.136 1.00 90.19 177 ILE A C 1
ATOM 1408 O O . ILE A 1 177 ? -15.610 -4.798 11.061 1.00 90.19 177 ILE A O 1
ATOM 1412 N N . LYS A 1 178 ? -15.893 -5.683 13.110 1.00 90.88 178 LYS A N 1
ATOM 1413 C CA . LYS A 1 178 ? -14.817 -6.667 13.000 1.00 90.88 178 LYS A CA 1
ATOM 1414 C C . LYS A 1 178 ? -14.938 -7.504 11.724 1.00 90.88 178 LYS A C 1
ATOM 1416 O O . LYS A 1 178 ? -13.961 -7.609 10.996 1.00 90.88 178 LYS A O 1
ATOM 1421 N N . TYR A 1 179 ? -16.113 -8.068 11.443 1.00 89.81 179 TYR A N 1
ATOM 1422 C CA . TYR A 1 179 ? -16.298 -8.917 10.262 1.00 89.81 179 TYR A CA 1
ATOM 1423 C C . TYR A 1 179 ? -16.149 -8.144 8.950 1.00 89.81 179 TYR A C 1
ATOM 1425 O O . TYR A 1 179 ? -15.609 -8.688 7.993 1.00 89.81 179 TYR A O 1
ATOM 1433 N N . ALA A 1 180 ? -16.575 -6.879 8.901 1.00 89.25 180 ALA A N 1
ATOM 1434 C CA . ALA A 1 180 ? -16.365 -6.045 7.719 1.00 89.25 180 ALA A CA 1
ATOM 1435 C C . ALA A 1 180 ? -14.877 -5.744 7.488 1.00 89.25 180 ALA A C 1
ATOM 1437 O O . ALA A 1 180 ? -14.403 -5.833 6.361 1.00 89.25 180 ALA A O 1
ATOM 1438 N N . VAL A 1 181 ? -14.123 -5.449 8.549 1.00 91.62 181 VAL A N 1
ATOM 1439 C CA . VAL A 1 181 ? -12.672 -5.222 8.456 1.00 91.62 181 VAL A CA 1
ATOM 1440 C C . VAL A 1 181 ? -11.923 -6.509 8.091 1.00 91.62 181 VAL A C 1
ATOM 1442 O O . VAL A 1 181 ? -11.031 -6.482 7.252 1.00 91.62 181 VAL A O 1
ATOM 1445 N N . GLU A 1 182 ? -12.292 -7.646 8.676 1.00 92.81 182 GLU A N 1
ATOM 1446 C CA . GLU A 1 182 ? -11.703 -8.947 8.336 1.00 92.81 182 GLU A CA 1
ATOM 1447 C C . GLU A 1 182 ? -12.040 -9.359 6.893 1.00 92.81 182 GLU A C 1
ATOM 1449 O O . GLU A 1 182 ? -11.201 -9.912 6.194 1.00 92.81 182 GLU A O 1
ATOM 1454 N N . HIS A 1 183 ? -13.232 -9.031 6.389 1.00 89.50 183 HIS A N 1
ATOM 1455 C CA . HIS A 1 183 ? -13.552 -9.218 4.973 1.00 89.50 183 HIS A CA 1
ATOM 1456 C C . HIS A 1 183 ? -12.617 -8.407 4.065 1.00 89.50 183 HIS A C 1
ATOM 1458 O O . HIS A 1 183 ? -12.121 -8.943 3.078 1.00 89.50 183 HIS A O 1
ATOM 1464 N N . GLN A 1 184 ? -12.327 -7.148 4.416 1.00 89.25 184 GLN A N 1
ATOM 1465 C CA . GLN A 1 184 ? -11.350 -6.343 3.676 1.00 89.25 184 GLN A CA 1
ATOM 1466 C C . GLN A 1 184 ? -9.961 -6.999 3.664 1.00 89.25 184 GLN A C 1
ATOM 1468 O O . GLN A 1 184 ? -9.285 -6.938 2.645 1.00 89.25 184 GLN A O 1
ATOM 1473 N N . TYR A 1 185 ? -9.551 -7.673 4.745 1.00 91.88 185 TYR A N 1
ATOM 1474 C CA . TYR A 1 185 ? -8.257 -8.370 4.809 1.00 91.88 185 TYR A CA 1
ATOM 1475 C C . TYR A 1 185 ? -8.136 -9.451 3.736 1.00 91.88 185 TYR A C 1
ATOM 1477 O O . TYR A 1 185 ? -7.101 -9.568 3.094 1.00 91.88 185 TYR A O 1
ATOM 1485 N N . TRP A 1 186 ? -9.203 -10.215 3.503 1.00 88.75 186 TRP A N 1
ATOM 1486 C CA . TRP A 1 186 ? -9.203 -11.268 2.486 1.00 88.75 186 TRP A CA 1
ATOM 1487 C C . TRP A 1 186 ? -9.315 -10.745 1.051 1.00 88.75 186 TRP A C 1
ATOM 1489 O O . TRP A 1 186 ? -9.119 -11.515 0.114 1.00 88.75 186 TRP A O 1
ATOM 1499 N N . GLN A 1 187 ? -9.642 -9.463 0.877 1.00 82.50 187 GLN A N 1
ATOM 1500 C CA . GLN A 1 187 ? -9.644 -8.788 -0.421 1.00 82.50 187 GLN A CA 1
ATOM 1501 C C . GLN A 1 187 ? -8.346 -8.024 -0.712 1.00 82.50 187 GLN A C 1
ATOM 1503 O O . GLN A 1 187 ? -8.187 -7.542 -1.835 1.00 82.50 187 GLN A O 1
ATOM 1508 N N . ALA A 1 188 ? -7.473 -7.869 0.289 1.00 71.81 188 ALA A N 1
ATOM 1509 C CA . ALA A 1 188 ? -6.212 -7.144 0.178 1.00 71.81 188 ALA A CA 1
ATOM 1510 C C . ALA A 1 188 ? -5.190 -7.892 -0.687 1.00 71.81 188 ALA A C 1
ATOM 1512 O O . ALA A 1 188 ? -5.116 -9.139 -0.627 1.00 71.81 188 ALA A O 1
#

Solvent-accessible surface area (backbone atoms only — not comparable to full-atom values): 12044 Å² total; per-residue (Å²): 141,83,85,88,84,81,80,84,84,81,77,79,82,79,78,82,80,72,80,86,82,76,56,92,53,57,38,81,61,55,43,81,76,67,31,80,90,72,60,76,80,89,70,83,88,68,101,70,86,85,82,85,61,88,86,70,84,78,82,85,81,79,64,64,46,87,75,27,41,60,46,67,46,98,89,67,51,65,32,32,35,23,82,89,78,36,33,40,27,70,51,83,42,83,50,63,70,57,32,56,52,48,53,56,52,50,54,51,50,52,52,52,33,44,74,74,67,52,79,75,86,78,74,45,52,37,40,40,42,36,82,40,64,50,98,85,65,48,78,24,42,29,35,37,35,36,35,62,89,77,45,30,59,50,65,87,62,92,73,72,59,48,73,68,47,76,65,58,77,88,83,77,55,63,75,61,52,48,53,44,35,34,52,38,42,78,61,96

Sequence (188 aa):
MPSPSSPPLQSPAVASSGTNLQSQKFGPFTPSEVLRYDKSPSIKRINKWESIQPLTRDYSDIQDAGSWCARVHPEGALYFYDPTRHVYTDSNLQNLDRRCNMDSHVDELLVLATTNGLQLNDGGIELVVQLLRDQQSVLICGYYFVDHPKRLLFWVEKQSTEKLFVGVQGVEKLSHIKYAVEHQYWQA

Organism: NCBI:txid180088

Secondary structure (DSSP, 8-state):
--PPPPPPPPPP---------S-TTEEE--HHHHTTTT----PPP---PPPPPTT---------BTTBEEEE-TTS-EEEEETTTTEEE-S---SHHHHHHHHHHHHHHHHHHHHTT---TTS-EEEEEEEEE-TT--EEEEEEEEETTTTEEE-SSPPPHHHHTTT------HHHHHHHHHHHHHH-

Mean predicted aligned error: 10.28 Å

Foldseek 3Di:
DDDDDDDDDDDDPPPPPPPPPPDPAEAEDFLVVVPQPPDDDPDDDDPDDDDDDPPPPDPCPDQAAVQWDWDADPVGQIWTARPVQQEIESDDRPDPVVVVSVVVSSVVQVVLCVVLPDDSPPVQKHKYWYFDADPVRDTHIYIWMARNVLQFIDDSDDDDCCNLVVNDPDPDDVVVVSVSRSVSSVSD

pLDDT: mean 82.04, std 17.24, range [28.94, 96.38]